Protein AF-A0A7C3TRD5-F1 (afdb_monomer_lite)

pLDDT: mean 94.37, std 6.23, range [59.97, 98.94]

Secondary structure (DSSP, 8-state):
-B-STTPPBHHHHHHHHHHHTTSSSS-BEEB--EE-TTS-EE-TTT-SBSSS---GGGGHHHHHHHHH---SS----EEEEE--B----TT-HHHHHHHHHHHHHHHHHHHHTT-SEEEEE----STT--TT-GGG-TTTTTS-HHHHHHHHHHHHHHHHHHHHHH-TT-EEEES-SGGGGHHHHTSSSSHHHHHHSTTTTHHHHHHHHHHH--TT-EEEE--GGGGG--SHHHHHHHHHHHHTGGGGGS-GGGHHHHHHHEEE---

Structure (mmCIF, N/CA/C/O backbone):
data_AF-A0A7C3TRD5-F1
#
_entry.id   AF-A0A7C3TRD5-F1
#
loop_
_atom_site.group_PDB
_atom_site.id
_atom_site.type_symbol
_atom_site.label_atom_id
_atom_site.label_alt_id
_atom_site.label_comp_id
_atom_site.label_asym_id
_atom_site.label_entity_id
_atom_site.label_seq_id
_atom_site.pdbx_PDB_ins_code
_atom_site.Cartn_x
_atom_site.Cartn_y
_atom_site.Cartn_z
_atom_site.occupancy
_atom_site.B_iso_or_equiv
_atom_site.auth_seq_id
_atom_site.auth_comp_id
_atom_site.auth_asym_id
_atom_site.auth_atom_id
_atom_site.pdbx_PDB_model_num
ATOM 1 N N . MET A 1 1 ? -14.779 6.173 5.260 1.00 84.00 1 MET A N 1
ATOM 2 C CA . MET A 1 1 ? -13.789 6.403 6.337 1.00 84.00 1 MET A CA 1
ATOM 3 C C . MET A 1 1 ? -13.341 7.853 6.280 1.00 84.00 1 MET A C 1
ATOM 5 O O . MET A 1 1 ? -13.278 8.378 5.179 1.00 84.00 1 MET A O 1
ATOM 9 N N . ALA A 1 2 ? -13.062 8.494 7.416 1.00 85.81 2 ALA A N 1
ATOM 10 C CA . ALA A 1 2 ? -12.493 9.842 7.443 1.00 85.81 2 ALA A CA 1
ATOM 11 C C . ALA A 1 2 ? -10.974 9.788 7.232 1.00 85.81 2 ALA A C 1
ATOM 13 O O . ALA A 1 2 ? -10.282 9.107 7.994 1.00 85.81 2 ALA A O 1
ATOM 14 N N . THR A 1 3 ? -10.472 10.505 6.228 1.00 85.88 3 THR A N 1
ATOM 15 C CA . THR A 1 3 ? -9.041 10.617 5.933 1.00 85.88 3 THR A CA 1
ATOM 16 C C . THR A 1 3 ? -8.737 11.879 5.118 1.00 85.88 3 THR A C 1
ATOM 18 O O . THR A 1 3 ? -9.647 12.446 4.519 1.00 85.88 3 THR A O 1
ATOM 21 N N . GLY A 1 4 ? -7.483 12.331 5.123 1.00 82.56 4 GLY A N 1
ATOM 22 C CA . GLY A 1 4 ? -7.047 13.595 4.521 1.00 82.56 4 GLY A CA 1
ATOM 23 C C . GLY A 1 4 ? -5.837 14.201 5.237 1.00 82.56 4 GLY A C 1
ATOM 24 O O . GLY A 1 4 ? -5.170 13.534 6.026 1.00 82.56 4 GLY A O 1
ATOM 25 N N . TRP A 1 5 ? -5.550 15.478 4.992 1.00 77.88 5 TRP A N 1
ATOM 26 C CA . TRP A 1 5 ? -4.451 16.194 5.662 1.00 77.88 5 TRP A CA 1
ATOM 27 C C . TRP A 1 5 ? -4.674 16.401 7.170 1.00 77.88 5 TRP A C 1
ATOM 29 O O . TRP A 1 5 ? -3.730 16.683 7.902 1.00 77.88 5 TRP A O 1
ATOM 39 N N . ASP A 1 6 ? -5.913 16.260 7.637 1.00 81.25 6 ASP A N 1
ATOM 40 C CA . ASP A 1 6 ? -6.365 16.453 9.016 1.00 81.25 6 ASP A CA 1
ATOM 41 C C . ASP A 1 6 ? -6.568 15.130 9.781 1.00 81.25 6 ASP A C 1
ATOM 43 O O . ASP A 1 6 ? -7.259 15.093 10.803 1.00 81.25 6 ASP A O 1
ATOM 47 N N . GLN A 1 7 ? -5.974 14.031 9.300 1.00 88.25 7 GLN A N 1
ATOM 48 C CA . GLN A 1 7 ? -5.999 12.743 9.995 1.00 88.25 7 GLN A CA 1
ATOM 49 C C . GLN A 1 7 ? -5.519 12.888 11.449 1.00 88.25 7 GLN A C 1
ATOM 51 O O . GLN A 1 7 ? -4.453 13.462 11.698 1.00 88.25 7 GLN A O 1
ATOM 56 N N . PRO A 1 8 ? -6.263 12.347 12.431 1.00 91.94 8 PRO A N 1
ATOM 57 C CA . PRO A 1 8 ? -5.873 12.453 13.822 1.00 91.94 8 PRO A CA 1
ATOM 58 C C . PRO A 1 8 ? -4.640 11.601 14.120 1.00 91.94 8 PRO A C 1
ATOM 60 O O . PRO A 1 8 ? -4.499 10.465 13.654 1.00 91.94 8 PRO A O 1
ATOM 63 N N . ASP A 1 9 ? -3.778 12.119 14.985 1.00 91.56 9 ASP A N 1
ATOM 64 C CA . ASP A 1 9 ? -2.803 11.282 15.666 1.00 91.56 9 ASP A CA 1
ATOM 65 C C . ASP A 1 9 ? -3.453 10.507 16.825 1.00 91.56 9 ASP A C 1
ATOM 67 O O . ASP A 1 9 ? -4.598 10.757 17.219 1.00 91.56 9 ASP A O 1
ATOM 71 N N . LEU A 1 10 ? -2.717 9.551 17.395 1.00 91.38 10 LEU A N 1
ATOM 72 C CA . LEU A 1 10 ? -3.208 8.756 18.523 1.00 91.38 10 LEU A CA 1
ATOM 73 C C . LEU A 1 10 ? -3.617 9.616 19.731 1.00 91.38 10 LEU A C 1
ATOM 75 O O . LEU A 1 10 ? -4.553 9.260 20.444 1.00 91.38 10 LEU A O 1
ATOM 79 N N . LYS A 1 11 ? -2.937 10.741 19.982 1.00 92.06 11 LYS A N 1
ATOM 80 C CA . LYS A 1 11 ? -3.270 11.614 21.113 1.00 92.06 11 LYS A CA 1
ATOM 81 C C . LYS A 1 11 ? -4.634 12.265 20.890 1.00 92.06 11 LYS A C 1
ATOM 83 O O . LYS A 1 11 ? -5.504 12.160 21.749 1.00 92.06 11 LYS A O 1
ATOM 88 N N . HIS A 1 12 ? -4.829 12.885 19.732 1.00 93.31 12 HIS A N 1
ATOM 89 C CA . HIS A 1 12 ? -6.084 13.515 19.358 1.00 93.31 12 HIS A CA 1
ATOM 90 C C . HIS A 1 12 ? -7.227 12.498 19.333 1.00 93.31 12 HIS A C 1
ATOM 92 O O . HIS A 1 12 ? -8.324 12.801 19.799 1.00 93.31 12 HIS A O 1
ATOM 98 N N . LEU A 1 13 ? -6.964 11.282 18.844 1.00 93.50 13 LEU A N 1
ATOM 99 C CA . LEU A 1 13 ? -7.947 10.207 18.829 1.00 93.50 13 LEU A CA 1
ATOM 100 C C . LEU A 1 13 ? -8.392 9.810 20.245 1.00 93.50 13 LEU A C 1
ATOM 102 O O . LEU A 1 13 ? -9.589 9.676 20.476 1.00 93.50 13 LEU A O 1
ATOM 106 N N . LEU A 1 14 ? -7.462 9.683 21.197 1.00 94.19 14 LEU A N 1
ATOM 107 C CA . LEU A 1 14 ? -7.779 9.390 22.603 1.00 94.19 14 LEU A CA 1
ATOM 108 C C . LEU A 1 14 ? -8.591 10.507 23.268 1.00 94.19 14 LEU A C 1
ATOM 110 O O . LEU A 1 14 ? -9.509 10.228 24.033 1.00 94.19 14 LEU A O 1
ATOM 114 N N . GLU A 1 15 ? -8.250 11.764 22.987 1.00 95.62 15 GLU A N 1
ATOM 115 C CA . GLU A 1 15 ? -8.898 12.933 23.590 1.00 95.62 15 GLU A CA 1
ATOM 116 C C . GLU A 1 15 ? -10.298 13.198 23.013 1.00 95.62 15 GLU A C 1
ATOM 118 O O . GLU A 1 15 ? -11.149 13.746 23.710 1.00 95.62 15 GLU A O 1
ATOM 123 N N . ASN A 1 16 ? -10.550 12.809 21.757 1.00 95.19 16 ASN A N 1
ATOM 124 C CA . ASN A 1 16 ? -11.735 13.236 21.003 1.00 95.19 16 ASN A CA 1
ATOM 125 C C . ASN A 1 16 ? -12.557 12.077 20.420 1.00 95.19 16 ASN A C 1
ATOM 127 O O . ASN A 1 16 ? -13.421 12.319 19.577 1.00 95.19 16 ASN A O 1
ATOM 131 N N . GLN A 1 17 ? -12.323 10.829 20.842 1.00 93.44 17 GLN A N 1
ATOM 132 C CA . GLN A 1 17 ? -12.953 9.641 20.252 1.00 93.44 17 GLN A CA 1
ATOM 133 C C . GLN A 1 17 ? -14.476 9.780 20.082 1.00 93.44 17 GLN A C 1
ATOM 135 O O . GLN A 1 17 ? -15.001 9.516 19.001 1.00 93.44 17 GLN A O 1
ATOM 140 N N . GLU A 1 18 ? -15.186 10.213 21.126 1.00 94.00 18 GLU A N 1
ATOM 141 C CA . GLU A 1 18 ? -16.651 10.304 21.089 1.00 94.00 18 GLU A CA 1
ATOM 142 C C . GLU A 1 18 ? -17.156 11.325 20.064 1.00 94.00 18 GLU A C 1
ATOM 144 O O . GLU A 1 18 ? -18.155 11.072 19.396 1.00 94.00 18 GLU A O 1
ATOM 149 N N . GLU A 1 19 ? -16.459 12.451 19.896 1.00 94.94 19 GLU A N 1
ATOM 150 C CA . GLU A 1 19 ? -16.796 13.454 18.880 1.00 94.94 19 GLU A CA 1
ATOM 151 C C . GLU A 1 19 ? -16.446 12.970 17.474 1.00 94.94 19 GLU A C 1
ATOM 153 O O . GLU A 1 19 ? -17.223 13.134 16.531 1.00 94.94 19 GLU A O 1
ATOM 158 N N . ILE A 1 20 ? -15.297 12.310 17.332 1.00 94.00 20 ILE A N 1
ATOM 159 C CA . ILE A 1 20 ? -14.850 11.723 16.071 1.00 94.00 20 ILE A CA 1
ATOM 160 C C . ILE A 1 20 ? -15.886 10.718 15.549 1.00 94.00 20 ILE A C 1
ATOM 162 O O . ILE A 1 20 ? -16.213 10.757 14.360 1.00 94.00 20 ILE A O 1
ATOM 166 N N . GLU A 1 21 ? -16.452 9.892 16.432 1.00 94.88 21 GLU A N 1
ATOM 167 C CA . GLU A 1 21 ? -17.474 8.895 16.104 1.00 94.88 21 GLU A CA 1
ATOM 168 C C . GLU A 1 21 ? -18.859 9.484 15.778 1.00 94.88 21 GLU A C 1
ATOM 170 O O . GLU A 1 21 ? -19.735 8.742 15.325 1.00 94.88 21 GLU A O 1
ATOM 175 N N . LYS A 1 22 ? -19.084 10.800 15.912 1.00 94.44 22 LYS A N 1
ATOM 176 C CA . LYS A 1 22 ? -20.319 11.452 15.427 1.00 94.44 22 LYS A CA 1
ATOM 177 C C . LYS A 1 22 ? -20.308 11.721 13.920 1.00 94.44 22 LYS A C 1
ATOM 179 O O . LYS A 1 22 ? -21.367 11.928 13.332 1.00 94.44 22 LYS A O 1
ATOM 184 N N . ARG A 1 23 ? -19.131 11.727 13.283 1.00 92.19 23 ARG A N 1
ATOM 185 C CA . ARG A 1 23 ? -18.978 12.009 11.842 1.00 92.19 23 ARG A CA 1
ATOM 186 C C . ARG A 1 23 ? -19.590 10.896 10.984 1.00 92.19 23 ARG A C 1
ATOM 188 O O . ARG A 1 23 ? -19.489 9.747 11.383 1.00 92.19 23 ARG A O 1
ATOM 195 N N . PRO A 1 24 ? -20.143 11.154 9.789 1.00 94.19 24 PRO A N 1
ATOM 196 C CA . PRO A 1 24 ? -20.879 10.157 8.996 1.00 94.19 24 PRO A CA 1
ATOM 197 C C . PRO A 1 24 ? -19.971 9.145 8.257 1.00 94.19 24 PRO A C 1
ATOM 199 O O . PRO A 1 24 ? -20.129 8.903 7.067 1.00 94.19 24 PRO A O 1
ATOM 202 N N . PHE A 1 25 ? -18.999 8.556 8.952 1.00 94.06 25 PHE A N 1
ATOM 203 C CA . PHE A 1 25 ? -18.066 7.553 8.434 1.00 94.06 25 PHE A CA 1
ATOM 204 C C . PHE A 1 25 ? -18.068 6.305 9.313 1.00 94.06 25 PHE A C 1
ATOM 206 O O . PHE A 1 25 ? -18.384 6.402 10.491 1.00 94.06 25 PHE A O 1
ATOM 213 N N . ASP A 1 26 ? -17.656 5.158 8.782 1.00 94.75 26 ASP A N 1
ATOM 214 C CA . ASP A 1 26 ? -17.552 3.899 9.547 1.00 94.75 26 ASP A CA 1
ATOM 215 C C . ASP A 1 26 ? -16.193 3.707 10.234 1.00 94.75 26 ASP A C 1
ATOM 217 O O . ASP A 1 26 ? -15.939 2.689 10.871 1.00 94.75 26 ASP A O 1
ATOM 221 N N . GLY A 1 27 ? -15.300 4.685 10.113 1.00 95.56 27 GLY A N 1
ATOM 222 C CA . GLY A 1 27 ? -13.960 4.606 10.672 1.00 95.56 27 GLY A CA 1
ATOM 223 C C . GLY A 1 27 ? -13.094 5.804 10.326 1.00 95.56 27 GLY A C 1
ATOM 224 O O . GLY A 1 27 ? -13.525 6.718 9.610 1.00 95.56 27 GLY A O 1
ATOM 225 N N . VAL A 1 28 ? -11.855 5.767 10.808 1.00 95.75 28 VAL A N 1
ATOM 226 C CA . VAL A 1 28 ? -10.845 6.817 10.631 1.00 95.75 28 VAL A CA 1
ATOM 227 C C . VAL A 1 28 ? -9.475 6.234 10.289 1.00 95.75 28 VAL A C 1
ATOM 229 O O . VAL A 1 28 ? -9.136 5.134 10.733 1.00 95.75 28 VAL A O 1
ATOM 232 N N . VAL A 1 29 ? -8.675 6.989 9.533 1.00 95.06 29 VAL A N 1
ATOM 233 C CA . VAL A 1 29 ? -7.236 6.731 9.403 1.00 95.06 29 VAL A CA 1
ATOM 234 C C . VAL A 1 29 ? -6.482 7.494 10.489 1.00 95.06 29 VAL A C 1
ATOM 236 O O . VAL A 1 29 ? -6.703 8.687 10.683 1.00 95.06 29 VAL A O 1
ATOM 239 N N . CYS A 1 30 ? -5.609 6.805 11.219 1.00 93.00 30 CYS A N 1
ATOM 240 C CA . CYS A 1 30 ? -4.837 7.373 12.319 1.00 93.00 30 CYS A CA 1
ATOM 241 C C . CYS A 1 30 ? -3.333 7.276 12.052 1.00 93.00 30 CYS A C 1
ATOM 243 O O . CYS A 1 30 ? -2.828 6.218 11.667 1.00 93.00 30 CYS A O 1
ATOM 245 N N . HIS A 1 31 ? -2.608 8.361 12.328 1.00 89.06 31 HIS A N 1
ATOM 246 C CA . HIS A 1 31 ? -1.148 8.347 12.354 1.00 89.06 31 HIS A CA 1
ATOM 247 C C . HIS A 1 31 ? -0.625 7.997 13.747 1.00 89.06 31 HIS A C 1
ATOM 249 O O . HIS A 1 31 ? -1.109 8.491 14.771 1.00 89.06 31 HIS A O 1
ATOM 255 N N . LEU A 1 32 ? 0.430 7.183 13.784 1.00 88.12 32 LEU A N 1
ATOM 256 C CA . LEU A 1 32 ? 1.116 6.837 15.022 1.00 88.12 32 LEU A CA 1
ATOM 257 C C . LEU A 1 32 ? 2.476 7.517 15.124 1.00 88.12 32 LEU A C 1
ATOM 259 O O . LEU A 1 32 ? 3.194 7.722 14.145 1.00 88.12 32 LEU A O 1
ATOM 263 N N . PHE A 1 33 ? 2.834 7.793 16.372 1.00 81.31 33 PHE A N 1
ATOM 264 C CA . PHE A 1 33 ? 4.145 8.262 16.770 1.00 81.31 33 PHE A CA 1
ATOM 265 C C . PHE A 1 33 ? 4.703 7.311 17.820 1.00 81.31 33 PHE A C 1
ATOM 267 O O . PHE A 1 33 ? 3.991 6.902 18.740 1.00 81.31 33 PHE A O 1
ATOM 274 N N . ALA A 1 34 ? 5.987 6.993 17.704 1.00 79.62 34 ALA A N 1
ATOM 275 C CA . ALA A 1 34 ? 6.740 6.307 18.739 1.00 79.62 34 ALA A CA 1
ATOM 276 C C . ALA A 1 34 ? 7.996 7.116 19.060 1.00 79.62 34 ALA A C 1
ATOM 278 O O . ALA A 1 34 ? 8.432 7.973 18.287 1.00 79.62 34 ALA A O 1
ATOM 279 N N . LYS A 1 35 ? 8.587 6.857 20.220 1.00 81.50 35 LYS A N 1
ATOM 280 C CA . LYS A 1 35 ? 9.899 7.397 20.571 1.00 81.50 35 LYS A CA 1
ATOM 281 C C . LYS A 1 35 ? 10.872 6.237 20.659 1.00 81.50 35 LYS A C 1
ATOM 283 O O . LYS A 1 35 ? 10.536 5.209 21.237 1.00 81.50 35 LYS A O 1
ATOM 288 N N . ASN A 1 36 ? 12.058 6.405 20.086 1.00 81.88 36 ASN A N 1
ATOM 289 C CA . ASN A 1 36 ? 13.143 5.465 20.339 1.00 81.88 36 ASN A CA 1
ATOM 290 C C . ASN A 1 36 ? 13.722 5.679 21.748 1.00 81.88 36 ASN A C 1
ATOM 292 O O . ASN A 1 36 ? 13.330 6.601 22.468 1.00 81.88 36 ASN A O 1
ATOM 296 N N . GLU A 1 37 ? 14.706 4.862 22.115 1.00 80.62 37 GLU A N 1
ATOM 297 C CA . GLU A 1 37 ? 15.412 4.939 23.404 1.00 80.62 37 GLU A CA 1
ATOM 298 C C . GLU A 1 37 ? 16.002 6.326 23.708 1.00 80.62 37 GLU A C 1
ATOM 300 O O . GLU A 1 37 ? 16.021 6.756 24.857 1.00 80.62 37 GLU A O 1
ATOM 305 N N . ALA A 1 38 ? 16.432 7.067 22.681 1.00 80.75 38 ALA A N 1
ATOM 306 C CA . ALA A 1 38 ? 16.969 8.421 22.820 1.00 80.75 38 ALA A CA 1
ATOM 307 C C . ALA A 1 38 ? 15.877 9.501 22.973 1.00 80.75 38 ALA A C 1
ATOM 309 O O . ALA A 1 38 ? 16.172 10.696 22.943 1.00 80.75 38 ALA A O 1
ATOM 310 N N . GLY A 1 39 ? 14.601 9.112 23.064 1.00 73.94 39 GLY A N 1
ATOM 311 C CA . GLY A 1 39 ? 13.463 10.029 23.124 1.00 73.94 39 GLY A CA 1
ATOM 312 C C . GLY A 1 39 ? 13.163 10.743 21.802 1.00 73.94 39 GLY A C 1
ATOM 313 O O . GLY A 1 39 ? 12.248 11.572 21.755 1.00 73.94 39 GLY A O 1
ATOM 314 N N . LYS A 1 40 ? 13.891 10.423 20.721 1.00 76.25 40 LYS A N 1
ATOM 315 C CA . LYS A 1 40 ? 13.649 10.974 19.386 1.00 76.25 40 LYS A CA 1
ATOM 316 C C . LYS A 1 40 ? 12.364 10.369 18.842 1.00 76.25 40 LYS A C 1
ATOM 318 O O . LYS A 1 40 ? 12.192 9.150 18.847 1.00 76.25 40 LYS A O 1
ATOM 323 N N . VAL A 1 41 ? 11.482 11.233 18.343 1.00 70.25 41 VAL A N 1
ATOM 324 C CA . VAL A 1 41 ? 10.280 10.800 17.630 1.00 70.25 41 VAL A CA 1
ATOM 325 C C . VAL A 1 41 ? 10.717 10.019 16.396 1.00 70.25 41 VAL A C 1
ATOM 327 O O . VAL A 1 41 ? 11.302 10.572 15.462 1.00 70.25 41 VAL A O 1
ATOM 330 N N . VAL A 1 42 ? 10.436 8.725 16.411 1.00 67.94 42 VAL A N 1
ATOM 331 C CA . VAL A 1 42 ? 10.387 7.910 15.209 1.00 67.94 42 VAL A CA 1
ATOM 332 C C . VAL A 1 42 ? 8.977 8.144 14.686 1.00 67.94 42 VAL A C 1
ATOM 334 O O . VAL A 1 42 ? 8.004 7.795 15.352 1.00 67.94 42 VAL A O 1
ATOM 337 N N . TRP A 1 43 ? 8.851 8.850 13.563 1.00 62.44 43 TRP A N 1
ATOM 338 C CA . TRP A 1 43 ? 7.563 9.133 12.922 1.00 62.44 43 TRP A CA 1
ATOM 339 C C . TRP A 1 43 ? 7.021 7.826 12.352 1.00 62.44 43 TRP A C 1
ATOM 341 O O . TRP A 1 43 ? 7.248 7.482 11.193 1.00 62.44 43 TRP A O 1
ATOM 351 N N . SER A 1 44 ? 6.423 7.029 13.226 1.00 59.97 44 SER A N 1
ATOM 352 C CA . SER A 1 44 ? 6.618 5.586 13.213 1.00 59.97 44 SER A CA 1
ATOM 353 C C . SER A 1 44 ? 5.720 4.831 12.255 1.00 59.97 44 SER A C 1
ATOM 355 O O . SER A 1 44 ? 5.706 3.613 12.294 1.00 59.97 44 SER A O 1
ATOM 357 N N . LEU A 1 45 ? 5.031 5.534 11.360 1.00 67.38 45 LEU A N 1
ATOM 358 C CA . LEU A 1 45 ? 4.461 4.957 10.147 1.00 67.38 45 LEU A CA 1
ATOM 359 C C . LEU A 1 45 ? 4.681 5.823 8.895 1.00 67.38 45 LEU A C 1
ATOM 361 O O . LEU A 1 45 ? 4.265 5.429 7.814 1.00 67.38 45 LEU A O 1
ATOM 365 N N . ARG A 1 46 ? 5.413 6.943 9.004 1.00 76.88 46 ARG A N 1
ATOM 366 C CA . ARG A 1 46 ? 5.831 7.764 7.850 1.00 76.88 46 ARG A CA 1
ATOM 367 C C . ARG A 1 46 ? 7.188 7.373 7.278 1.00 76.88 46 ARG A C 1
ATOM 369 O O . ARG A 1 46 ? 7.534 7.761 6.171 1.00 76.88 46 ARG A O 1
ATOM 376 N N . THR A 1 47 ? 7.990 6.642 8.052 1.00 84.75 47 THR A N 1
ATOM 377 C CA . THR A 1 47 ? 9.321 6.186 7.627 1.00 84.75 47 THR A CA 1
ATOM 378 C C . THR A 1 47 ? 9.490 4.656 7.574 1.00 84.75 47 THR A C 1
ATOM 380 O O . THR A 1 47 ? 10.564 4.165 7.942 1.00 84.75 47 THR A O 1
ATOM 383 N N . PRO A 1 48 ? 8.468 3.845 7.228 1.00 88.31 48 PRO A N 1
ATOM 384 C CA . PRO A 1 48 ? 8.611 2.394 7.248 1.00 88.31 48 PRO A CA 1
ATOM 385 C C . PRO A 1 48 ? 9.502 1.901 6.100 1.00 88.31 48 PRO A C 1
ATOM 387 O O . PRO A 1 48 ? 10.132 0.854 6.236 1.00 88.31 48 PRO A O 1
ATOM 390 N N . VAL A 1 49 ? 9.629 2.665 5.010 1.00 92.19 49 VAL A N 1
ATOM 391 C CA . VAL A 1 49 ? 10.529 2.357 3.892 1.00 92.19 49 VAL A CA 1
ATOM 392 C C . VAL A 1 49 ? 11.835 3.126 4.063 1.00 92.19 49 VAL A C 1
ATOM 394 O O . VAL A 1 49 ? 12.116 4.111 3.381 1.00 92.19 49 VAL A O 1
ATOM 397 N N . SER A 1 50 ? 12.621 2.677 5.036 1.00 91.50 50 SER A N 1
ATOM 398 C CA . SER A 1 50 ? 13.936 3.229 5.367 1.00 91.50 50 SER A CA 1
ATOM 399 C C . SER A 1 50 ? 14.889 2.111 5.805 1.00 91.50 50 SER A C 1
ATOM 401 O O . SER A 1 50 ? 14.419 1.043 6.223 1.00 91.50 50 SER A O 1
ATOM 403 N N . PRO A 1 51 ? 16.214 2.318 5.759 1.00 89.56 51 PRO A N 1
ATOM 404 C CA . PRO A 1 51 ? 17.162 1.295 6.176 1.00 89.56 51 PRO A CA 1
ATOM 405 C C . PRO A 1 51 ? 17.304 1.192 7.700 1.00 89.56 51 PRO A C 1
ATOM 407 O O . PRO A 1 51 ? 17.796 0.181 8.175 1.00 89.56 51 PRO A O 1
ATOM 410 N N . GLU A 1 52 ? 16.905 2.175 8.503 1.00 90.38 52 GLU A N 1
ATOM 411 C CA . GLU A 1 52 ? 17.126 2.133 9.957 1.00 90.38 52 GLU A CA 1
ATOM 412 C C . GLU A 1 52 ? 16.206 1.101 10.623 1.00 90.38 52 GLU A C 1
ATOM 414 O O . GLU A 1 52 ? 15.004 1.146 10.381 1.00 90.38 52 GLU A O 1
ATOM 419 N N . PRO A 1 53 ? 16.701 0.189 11.475 1.00 90.75 53 PRO A N 1
ATOM 420 C CA . PRO A 1 53 ? 15.849 -0.800 12.129 1.00 90.75 53 PRO A CA 1
ATOM 421 C C . PRO A 1 53 ? 14.898 -0.150 13.139 1.00 90.75 53 PRO A C 1
ATOM 423 O O . PRO A 1 53 ? 15.204 0.887 13.734 1.00 90.75 53 PRO A O 1
ATOM 426 N N . TRP A 1 54 ? 13.755 -0.795 13.366 1.00 91.62 54 TRP A N 1
ATOM 427 C CA . TRP A 1 54 ? 12.880 -0.499 14.499 1.00 91.62 54 TRP A CA 1
ATOM 428 C C . TRP A 1 54 ? 12.978 -1.611 15.530 1.00 91.62 54 TRP A C 1
ATOM 430 O O . TRP A 1 54 ? 13.142 -2.777 15.173 1.00 91.62 54 TRP A O 1
ATOM 440 N N . GLN A 1 55 ? 12.836 -1.244 16.799 1.00 91.06 55 GLN A N 1
ATOM 441 C CA . GLN A 1 55 ? 12.627 -2.205 17.872 1.00 91.06 55 GLN A CA 1
ATOM 442 C C . GLN A 1 55 ? 11.147 -2.233 18.237 1.00 91.06 55 GLN A C 1
ATOM 444 O O . GLN A 1 55 ? 10.469 -1.202 18.205 1.00 91.06 55 GLN A O 1
ATOM 449 N N . ARG A 1 56 ? 10.638 -3.416 18.571 1.00 90.19 56 ARG A N 1
ATOM 450 C CA . ARG A 1 56 ? 9.216 -3.612 18.862 1.00 90.19 56 ARG A CA 1
ATOM 451 C C . ARG A 1 56 ? 8.814 -2.908 20.159 1.00 90.19 56 ARG A C 1
ATOM 453 O O . ARG A 1 56 ? 7.740 -2.321 20.234 1.00 90.19 56 ARG A O 1
ATOM 460 N N . GLU A 1 57 ? 9.717 -2.896 21.126 1.00 90.50 57 GLU A N 1
ATOM 461 C CA . GLU A 1 57 ? 9.570 -2.355 22.477 1.00 90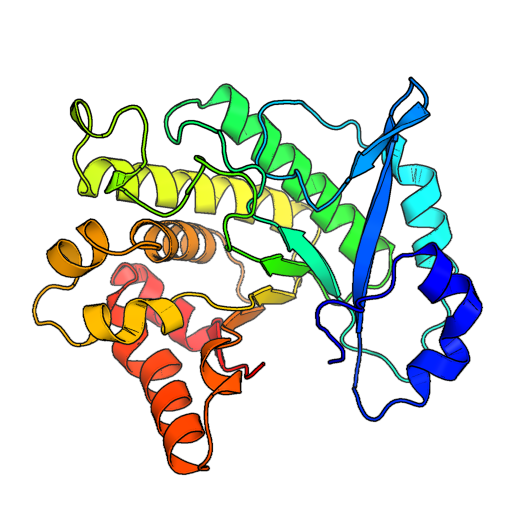.50 57 GLU A CA 1
ATOM 462 C C . GLU A 1 57 ? 9.307 -0.842 22.464 1.00 90.50 57 GLU A C 1
ATOM 464 O O . GLU A 1 57 ? 8.628 -0.310 23.343 1.00 90.50 57 GLU A O 1
ATOM 469 N N . TRP A 1 58 ? 9.765 -0.137 21.421 1.00 89.88 58 TRP A N 1
ATOM 470 C CA . TRP A 1 58 ? 9.482 1.292 21.226 1.00 89.88 58 TRP A CA 1
ATOM 471 C C . TRP A 1 58 ? 7.980 1.588 21.095 1.00 89.88 58 TRP A C 1
ATOM 473 O O . TRP A 1 58 ? 7.559 2.735 21.246 1.00 89.88 58 TRP A O 1
ATOM 483 N N . PHE A 1 59 ? 7.169 0.565 20.815 1.00 90.81 59 PHE A N 1
ATOM 484 C CA . PHE A 1 59 ? 5.743 0.683 20.546 1.00 90.81 59 PHE A CA 1
ATOM 485 C C . PHE A 1 59 ? 4.848 0.122 21.653 1.00 90.81 59 PHE A C 1
ATOM 487 O O . PHE A 1 59 ? 3.629 0.217 21.533 1.00 90.81 59 PHE A O 1
ATOM 494 N N . ASP A 1 60 ? 5.400 -0.415 22.743 1.00 88.69 60 ASP A N 1
ATOM 495 C CA . ASP A 1 60 ? 4.603 -1.044 23.805 1.00 88.69 60 ASP A CA 1
ATOM 496 C C . ASP A 1 60 ? 3.589 -0.075 24.431 1.00 88.69 60 ASP A C 1
ATOM 498 O O . ASP A 1 60 ? 2.439 -0.427 24.699 1.00 88.69 60 ASP A O 1
ATOM 502 N N . ASP A 1 61 ? 4.003 1.175 24.648 1.00 89.88 61 ASP A N 1
ATOM 503 C CA . ASP A 1 61 ? 3.114 2.232 25.133 1.00 89.88 61 ASP A CA 1
ATOM 504 C C . ASP A 1 61 ? 2.041 2.602 24.102 1.00 89.88 61 ASP A C 1
ATOM 506 O O . ASP A 1 61 ? 0.870 2.773 24.447 1.00 89.88 61 ASP A O 1
ATOM 510 N N . THR A 1 62 ? 2.423 2.653 22.825 1.00 90.88 62 THR A N 1
ATOM 511 C CA . THR A 1 62 ? 1.509 2.900 21.708 1.00 90.88 62 THR A CA 1
ATOM 512 C C . THR A 1 62 ? 0.441 1.810 21.631 1.00 90.88 62 THR A C 1
ATOM 514 O O . THR A 1 62 ? -0.740 2.139 21.561 1.00 90.88 62 THR A O 1
ATOM 517 N N . VAL A 1 63 ? 0.808 0.528 21.739 1.00 91.12 63 VAL A N 1
ATOM 518 C CA . VAL A 1 63 ? -0.152 -0.591 21.760 1.00 91.12 63 VAL A CA 1
ATOM 519 C C . VAL A 1 63 ? -1.117 -0.466 22.938 1.00 91.12 63 VAL A C 1
ATOM 521 O O . VAL A 1 63 ? -2.327 -0.550 22.735 1.00 91.12 63 VAL A O 1
ATOM 524 N N . ARG A 1 64 ? -0.622 -0.204 24.157 1.00 92.38 64 ARG A N 1
ATOM 525 C CA . ARG A 1 64 ? -1.489 -0.032 25.341 1.00 92.38 64 ARG A CA 1
ATOM 526 C C . ARG A 1 64 ? -2.492 1.105 25.165 1.00 92.38 64 ARG A C 1
ATOM 528 O O . ARG A 1 64 ? -3.659 0.968 25.526 1.00 92.38 64 ARG A O 1
ATOM 535 N N . LYS A 1 65 ? -2.048 2.223 24.591 1.00 93.81 65 LYS A N 1
ATOM 536 C CA . LYS A 1 65 ? -2.908 3.367 24.276 1.00 93.81 65 LYS A CA 1
ATOM 537 C C . LYS A 1 65 ? -3.959 3.010 23.233 1.00 93.81 65 LYS A C 1
ATOM 539 O O . LYS A 1 65 ? -5.132 3.277 23.470 1.00 93.81 65 LYS A O 1
ATOM 544 N N . LEU A 1 66 ? -3.579 2.343 22.144 1.00 92.88 66 LEU A N 1
ATOM 545 C CA . LEU A 1 66 ? -4.531 1.877 21.131 1.00 92.88 66 LEU A CA 1
ATOM 546 C C . LEU A 1 66 ? -5.590 0.946 21.750 1.00 92.88 66 LEU A C 1
ATOM 548 O O . LEU A 1 66 ? -6.778 1.131 21.517 1.00 92.88 66 LEU A O 1
ATOM 552 N N . GLN A 1 67 ? -5.189 0.027 22.634 1.00 93.62 67 GLN A N 1
ATOM 553 C CA . GLN A 1 67 ? -6.096 -0.883 23.354 1.00 93.62 67 GLN A CA 1
ATOM 554 C C . GLN A 1 67 ? -7.062 -0.190 24.326 1.00 93.62 67 GLN A C 1
ATOM 556 O O . GLN A 1 67 ? -8.097 -0.756 24.697 1.00 93.62 67 GLN A O 1
ATOM 561 N N . SER A 1 68 ? -6.734 1.023 24.774 1.00 95.00 68 SER A N 1
ATOM 562 C CA . SER A 1 68 ? -7.622 1.800 25.640 1.00 95.00 68 SER A CA 1
ATOM 563 C C . SER A 1 68 ? -8.782 2.454 24.887 1.00 95.00 68 SER A C 1
ATOM 565 O O . SER A 1 68 ? -9.787 2.759 25.531 1.00 95.00 68 SER A O 1
ATOM 567 N N . LEU A 1 69 ? -8.689 2.600 23.557 1.00 93.81 69 LEU A N 1
ATOM 568 C CA . LEU A 1 69 ? -9.767 3.137 22.725 1.00 93.81 69 LEU A CA 1
ATOM 569 C C . LEU A 1 69 ? -11.023 2.266 22.850 1.00 93.81 69 LEU A C 1
ATOM 571 O O . LEU A 1 69 ? -10.956 1.034 22.877 1.00 93.81 69 LEU A O 1
ATOM 575 N N . LYS A 1 70 ? -12.190 2.909 22.944 1.00 90.94 70 LYS A N 1
ATOM 576 C CA . LYS A 1 70 ? -13.490 2.250 23.151 1.00 90.94 70 LYS A CA 1
ATOM 577 C C . LYS A 1 70 ? -14.423 2.523 21.986 1.00 90.94 70 LYS A C 1
ATOM 579 O O . LYS A 1 70 ? -15.341 3.328 22.097 1.00 90.94 70 LYS A O 1
ATOM 584 N N . TRP A 1 71 ? -14.147 1.856 20.868 1.00 92.44 71 TRP A N 1
ATOM 585 C CA . TRP A 1 71 ? -14.931 2.002 19.644 1.00 92.44 71 TRP A CA 1
ATOM 586 C C . TRP A 1 71 ? -16.392 1.614 19.883 1.00 92.44 71 TRP A C 1
ATOM 588 O O . TRP A 1 71 ? -16.663 0.486 20.299 1.00 92.44 71 TRP A O 1
ATOM 598 N N . LYS A 1 72 ? -17.327 2.542 19.647 1.00 92.62 72 LYS A N 1
ATOM 599 C CA . LYS A 1 72 ? -18.772 2.277 19.778 1.00 92.62 72 LYS A CA 1
ATOM 600 C C . LYS A 1 72 ? -19.417 2.029 18.417 1.00 92.62 72 LYS A C 1
ATOM 602 O O . LYS A 1 72 ? -20.261 1.146 18.297 1.00 92.62 72 LYS A O 1
ATOM 607 N N . ARG A 1 73 ? -19.024 2.803 17.404 1.00 94.12 73 ARG A N 1
ATOM 608 C CA . ARG A 1 73 ? -19.585 2.762 16.049 1.00 94.12 73 ARG A CA 1
ATOM 609 C C . ARG A 1 73 ? -18.550 2.493 14.968 1.00 94.12 73 ARG A C 1
ATOM 611 O O . ARG A 1 73 ? -18.863 1.801 14.009 1.00 94.12 73 ARG A O 1
ATOM 618 N N . PHE A 1 74 ? -17.350 3.051 15.094 1.00 95.62 74 PHE A N 1
ATOM 619 C CA . PHE A 1 74 ? -16.317 2.869 14.078 1.00 95.62 74 PHE A CA 1
ATOM 620 C C . PHE A 1 74 ? -15.787 1.427 14.065 1.00 95.62 74 PHE A C 1
ATOM 622 O O . PHE A 1 74 ? -15.257 0.949 15.067 1.00 95.62 74 PHE A O 1
ATOM 629 N N . THR A 1 75 ? -15.894 0.762 12.918 1.00 94.88 75 THR A N 1
ATOM 630 C CA . THR A 1 75 ? -15.443 -0.618 12.667 1.00 94.88 75 THR A CA 1
ATOM 631 C C . THR A 1 75 ? -14.274 -0.694 11.689 1.00 94.88 75 THR A C 1
ATOM 633 O O . THR A 1 75 ? -13.498 -1.649 11.717 1.00 94.88 75 THR A O 1
ATOM 636 N N . ASP A 1 76 ? -14.116 0.328 10.850 1.00 96.00 76 ASP A N 1
ATOM 637 C CA . ASP A 1 76 ? -13.197 0.355 9.715 1.00 96.00 76 ASP A CA 1
ATOM 638 C C . ASP A 1 76 ? -12.090 1.386 9.958 1.00 96.00 76 ASP A C 1
ATOM 640 O O . ASP A 1 76 ? -11.917 2.343 9.203 1.00 96.00 76 ASP A O 1
ATOM 644 N N . ASN A 1 77 ? -11.363 1.206 11.065 1.00 96.81 77 ASN A N 1
ATOM 645 C CA . ASN A 1 77 ? -10.233 2.051 11.454 1.00 96.81 77 ASN A CA 1
ATOM 646 C C . ASN A 1 77 ? -8.922 1.511 10.889 1.00 96.81 77 ASN A C 1
ATOM 648 O O . ASN A 1 77 ? -8.660 0.308 10.972 1.00 96.81 77 ASN A O 1
ATOM 652 N N . PHE A 1 78 ? -8.070 2.399 10.379 1.00 97.12 78 PHE A N 1
ATOM 653 C CA . PHE A 1 78 ? -6.809 2.021 9.743 1.00 97.12 78 PHE A CA 1
ATOM 654 C C . PHE A 1 78 ? -5.637 2.834 10.287 1.00 97.12 78 PHE A C 1
ATOM 656 O O . PHE A 1 78 ? -5.773 4.011 10.610 1.00 97.12 78 PHE A O 1
ATOM 663 N N . LEU A 1 79 ? -4.475 2.199 10.396 1.00 96.06 79 LEU A N 1
ATOM 664 C CA . LEU A 1 79 ? -3.225 2.907 10.656 1.00 96.06 79 LEU A CA 1
ATOM 665 C C . LEU A 1 79 ? -2.653 3.402 9.326 1.00 96.06 79 LEU A C 1
ATOM 667 O O . LEU A 1 79 ? -2.470 2.589 8.422 1.00 96.06 79 LEU A O 1
ATOM 671 N N . ASN A 1 80 ? -2.377 4.698 9.178 1.00 94.62 80 ASN A N 1
ATOM 672 C CA . ASN A 1 80 ? -1.696 5.195 7.978 1.00 94.62 80 ASN A CA 1
ATOM 673 C C . ASN A 1 80 ? -0.255 4.667 7.936 1.00 94.62 80 ASN A C 1
ATOM 675 O O . ASN A 1 80 ? 0.412 4.672 8.963 1.00 94.62 80 ASN A O 1
ATOM 679 N N . VAL A 1 81 ? 0.208 4.228 6.765 1.00 95.31 81 VAL A N 1
ATOM 680 C CA . VAL A 1 81 ? 1.561 3.721 6.516 1.00 95.31 81 VAL A CA 1
ATOM 681 C C . VAL A 1 81 ? 2.063 4.284 5.193 1.00 95.31 81 VAL A C 1
ATOM 683 O O . VAL A 1 81 ? 1.534 3.936 4.145 1.00 95.31 81 VAL A O 1
ATOM 686 N N . ASP A 1 82 ? 3.120 5.081 5.211 1.00 93.81 82 ASP A N 1
ATOM 687 C CA . ASP A 1 82 ? 3.632 5.724 4.000 1.00 93.81 82 ASP A CA 1
ATOM 688 C C . ASP A 1 82 ? 4.737 4.888 3.330 1.00 93.81 82 ASP A C 1
ATOM 690 O O . ASP A 1 82 ? 5.542 4.252 4.002 1.00 93.81 82 ASP A O 1
ATOM 694 N N . ALA A 1 83 ? 4.914 4.970 2.012 1.00 94.94 83 ALA A N 1
ATOM 695 C CA . ALA A 1 83 ? 6.064 4.401 1.296 1.00 94.94 83 ALA A CA 1
ATOM 696 C C . ALA A 1 83 ? 7.354 5.231 1.452 1.00 94.94 83 ALA A C 1
ATOM 698 O O . ALA A 1 83 ? 8.237 5.222 0.591 1.00 94.94 83 ALA A O 1
ATOM 699 N N . ASN A 1 84 ? 7.460 5.971 2.552 1.00 92.88 84 ASN A N 1
ATOM 700 C CA . ASN A 1 84 ? 8.457 7.000 2.770 1.00 92.88 84 ASN A CA 1
ATOM 701 C C . ASN A 1 84 ? 9.513 6.567 3.805 1.00 92.88 84 ASN A C 1
ATOM 703 O O . ASN A 1 84 ? 9.300 5.603 4.550 1.00 92.88 84 ASN A O 1
ATOM 707 N N . PRO A 1 85 ? 10.682 7.239 3.849 1.00 92.62 85 PRO A N 1
ATOM 708 C CA . PRO A 1 85 ? 11.195 8.180 2.843 1.00 92.62 85 PRO A CA 1
ATOM 709 C C . PRO A 1 85 ? 11.461 7.543 1.468 1.00 92.62 85 PRO A C 1
ATOM 711 O O . PRO A 1 85 ? 11.703 8.269 0.513 1.00 92.62 85 PRO A O 1
ATOM 714 N N . GLY A 1 86 ? 11.437 6.209 1.347 1.00 91.62 86 GLY A N 1
ATOM 715 C CA . GLY A 1 86 ? 11.554 5.528 0.053 1.00 91.62 86 GLY A CA 1
ATOM 716 C C . GLY A 1 86 ? 12.941 5.652 -0.584 1.00 91.62 86 GLY A C 1
ATOM 717 O O . GLY A 1 86 ? 13.106 5.382 -1.770 1.00 91.62 86 GLY A O 1
ATOM 718 N N . ASN A 1 87 ? 13.948 6.056 0.194 1.00 88.94 87 ASN A N 1
ATOM 719 C CA . ASN A 1 87 ? 15.342 6.215 -0.221 1.00 88.94 87 ASN A CA 1
ATOM 720 C C . ASN A 1 87 ? 16.142 4.911 -0.044 1.00 88.94 87 ASN A C 1
ATOM 722 O O . ASN A 1 87 ? 17.274 4.921 0.440 1.00 88.94 87 ASN A O 1
ATOM 726 N N . VAL A 1 88 ? 15.527 3.784 -0.394 1.00 93.75 88 VAL A N 1
ATOM 727 C CA . VAL A 1 88 ? 16.115 2.450 -0.262 1.00 93.75 88 VAL A CA 1
ATOM 728 C C . VAL A 1 88 ? 16.265 1.842 -1.642 1.00 93.75 88 VAL A C 1
ATOM 730 O O . VAL A 1 88 ? 15.345 1.885 -2.455 1.00 93.75 88 VAL A O 1
ATOM 733 N N . ASP A 1 89 ? 17.430 1.261 -1.896 1.00 95.31 89 ASP A N 1
ATOM 734 C CA . ASP A 1 89 ? 17.680 0.527 -3.124 1.00 95.31 89 ASP A CA 1
ATOM 735 C C . ASP A 1 89 ? 16.891 -0.790 -3.130 1.00 95.31 89 ASP A C 1
ATOM 737 O O . ASP A 1 89 ? 16.954 -1.569 -2.176 1.00 95.31 89 ASP A O 1
ATOM 741 N N . TRP A 1 90 ? 16.166 -1.079 -4.213 1.00 97.81 90 TRP A N 1
ATOM 742 C CA . TRP A 1 90 ? 15.465 -2.352 -4.405 1.00 97.81 90 TRP A CA 1
ATOM 743 C C . TRP A 1 90 ? 16.390 -3.567 -4.229 1.00 97.81 90 TRP A C 1
ATOM 745 O O . TRP A 1 90 ? 15.945 -4.619 -3.753 1.00 97.81 90 TRP A O 1
ATOM 755 N N . PHE A 1 91 ? 17.678 -3.421 -4.549 1.00 97.94 91 PHE A N 1
ATOM 756 C CA . PHE A 1 91 ? 18.676 -4.486 -4.497 1.00 97.94 91 PHE A CA 1
ATOM 757 C C . PHE A 1 91 ? 19.405 -4.623 -3.149 1.00 97.94 91 PHE A C 1
ATOM 759 O O . PHE A 1 91 ? 20.108 -5.611 -2.955 1.00 97.94 91 PHE A O 1
ATOM 766 N N . ASP A 1 92 ? 19.173 -3.736 -2.175 1.00 97.69 92 ASP A N 1
ATOM 767 C CA . ASP A 1 92 ? 19.732 -3.871 -0.819 1.00 97.69 92 ASP A CA 1
ATOM 768 C C . ASP A 1 92 ? 18.918 -4.872 0.024 1.00 97.69 92 ASP A C 1
ATOM 770 O O . ASP A 1 92 ? 17.964 -4.521 0.722 1.00 97.69 92 ASP A O 1
ATOM 774 N N . ASP A 1 93 ? 19.292 -6.152 -0.036 1.00 98.06 93 ASP A N 1
ATOM 775 C CA . ASP A 1 93 ? 18.621 -7.225 0.710 1.00 98.06 93 ASP A CA 1
ATOM 776 C C . ASP A 1 93 ? 18.575 -6.980 2.226 1.00 98.06 93 ASP A C 1
ATOM 778 O O . ASP A 1 93 ? 17.578 -7.305 2.873 1.00 98.06 93 ASP A O 1
ATOM 782 N N . ALA A 1 94 ? 19.611 -6.368 2.804 1.00 97.88 94 ALA A N 1
ATOM 783 C CA . ALA A 1 94 ? 19.654 -6.118 4.238 1.00 97.88 94 ALA A CA 1
ATOM 784 C C . ALA A 1 94 ? 18.675 -5.005 4.644 1.00 97.88 94 ALA A C 1
ATOM 786 O O . ALA A 1 94 ? 18.022 -5.111 5.685 1.00 97.88 94 ALA A O 1
ATOM 787 N N . ALA A 1 95 ? 18.550 -3.945 3.840 1.00 97.00 95 ALA A N 1
ATOM 788 C CA . ALA A 1 95 ? 17.554 -2.901 4.071 1.00 97.00 95 ALA A CA 1
ATOM 789 C C . ALA A 1 95 ? 16.127 -3.431 3.911 1.00 97.00 95 ALA A C 1
ATOM 791 O O . ALA A 1 95 ? 15.280 -3.153 4.760 1.00 97.00 95 ALA A O 1
ATOM 792 N N . TRP A 1 96 ? 15.867 -4.248 2.891 1.00 98.06 96 TRP A N 1
ATOM 793 C CA . TRP A 1 96 ? 14.541 -4.830 2.677 1.00 98.06 96 TRP A CA 1
ATOM 794 C C . TRP A 1 96 ? 14.132 -5.839 3.744 1.00 98.06 96 TRP A C 1
ATOM 796 O O . TRP A 1 96 ? 12.969 -5.839 4.147 1.00 98.06 96 TRP A O 1
ATOM 806 N N . GLN A 1 97 ? 15.076 -6.604 4.298 1.00 98.12 97 GLN A N 1
ATOM 807 C CA . GLN A 1 97 ? 14.804 -7.417 5.482 1.00 98.12 97 GLN A CA 1
ATOM 808 C C . GLN A 1 97 ? 14.337 -6.546 6.660 1.00 98.12 97 GLN A C 1
ATOM 810 O O . GLN A 1 97 ? 13.335 -6.856 7.303 1.00 98.12 97 GLN A O 1
ATOM 815 N N . ARG A 1 98 ? 14.996 -5.404 6.899 1.00 96.81 98 ARG A N 1
ATOM 816 C CA . ARG A 1 98 ? 14.591 -4.461 7.956 1.00 96.81 98 ARG A CA 1
ATOM 817 C C . ARG A 1 98 ? 13.234 -3.814 7.668 1.00 96.81 98 ARG A C 1
ATOM 819 O O . ARG A 1 98 ? 12.465 -3.601 8.600 1.00 96.81 98 ARG A O 1
ATOM 826 N N . ILE A 1 99 ? 12.906 -3.531 6.406 1.00 97.31 99 ILE A N 1
ATOM 827 C CA . ILE A 1 99 ? 11.569 -3.055 6.008 1.00 97.31 99 ILE A CA 1
ATOM 828 C C . ILE A 1 99 ? 10.511 -4.126 6.299 1.00 97.31 99 ILE A C 1
ATOM 830 O O . ILE A 1 99 ? 9.483 -3.814 6.897 1.00 97.31 99 ILE A O 1
ATOM 834 N N . ALA A 1 100 ? 10.763 -5.388 5.948 1.00 98.12 100 ALA A N 1
ATOM 835 C CA . ALA A 1 100 ? 9.852 -6.487 6.258 1.00 98.12 100 ALA A CA 1
ATOM 836 C C . ALA A 1 100 ? 9.632 -6.627 7.777 1.00 98.12 100 ALA A C 1
ATOM 838 O O . ALA A 1 100 ? 8.497 -6.771 8.233 1.00 98.12 100 ALA A O 1
ATOM 839 N N . ASP A 1 101 ? 10.687 -6.488 8.584 1.00 96.94 101 ASP A N 1
ATOM 840 C CA . ASP A 1 101 ? 10.576 -6.515 10.046 1.00 96.94 101 ASP A CA 1
ATOM 841 C C . ASP A 1 101 ? 9.740 -5.346 10.596 1.00 96.94 101 ASP A C 1
ATOM 843 O O . ASP A 1 101 ? 8.943 -5.536 11.518 1.00 96.94 101 ASP A O 1
ATOM 847 N N . LYS A 1 102 ? 9.822 -4.155 9.991 1.00 95.69 102 LYS A N 1
ATOM 848 C CA . LYS A 1 102 ? 8.919 -3.041 10.325 1.00 95.69 102 LYS A CA 1
ATOM 849 C C . LYS A 1 102 ? 7.478 -3.359 9.965 1.00 95.69 102 LYS A C 1
ATOM 851 O O . LYS A 1 102 ? 6.598 -3.127 10.782 1.00 95.69 102 LYS A O 1
ATOM 856 N N . TRP A 1 103 ? 7.223 -3.929 8.790 1.00 97.06 103 TRP A N 1
ATOM 857 C CA . TRP A 1 103 ? 5.874 -4.335 8.380 1.00 97.06 103 TRP A CA 1
ATOM 858 C C . TRP A 1 103 ? 5.265 -5.371 9.332 1.00 97.06 103 TRP A C 1
ATOM 860 O O . TRP A 1 103 ? 4.070 -5.306 9.619 1.00 97.06 103 TRP A O 1
ATOM 870 N N . ARG A 1 104 ? 6.090 -6.245 9.923 1.00 97.56 104 ARG A N 1
ATOM 871 C CA . ARG A 1 104 ? 5.684 -7.123 11.030 1.00 97.56 104 ARG A CA 1
ATOM 872 C C . ARG A 1 104 ? 5.239 -6.334 12.269 1.00 97.56 104 ARG A C 1
ATOM 874 O O . ARG A 1 104 ? 4.178 -6.606 12.826 1.00 97.56 104 ARG A O 1
ATOM 881 N N . ILE A 1 105 ? 6.014 -5.331 12.691 1.00 96.31 105 ILE A N 1
ATOM 882 C CA . ILE A 1 105 ? 5.659 -4.454 13.825 1.00 96.31 105 ILE A CA 1
ATOM 883 C C . ILE A 1 105 ? 4.364 -3.680 13.534 1.00 96.31 105 ILE A C 1
ATOM 885 O O . ILE A 1 105 ? 3.490 -3.593 14.390 1.00 96.31 105 ILE A O 1
ATOM 889 N N . ILE A 1 106 ? 4.200 -3.162 12.320 1.00 96.25 106 ILE A N 1
ATOM 890 C CA . ILE A 1 106 ? 2.992 -2.448 11.884 1.00 96.25 106 ILE A CA 1
ATOM 891 C C . ILE A 1 106 ? 1.758 -3.351 11.973 1.00 96.25 106 ILE A C 1
ATOM 893 O O . ILE A 1 106 ? 0.728 -2.949 12.512 1.00 96.25 106 ILE A O 1
ATOM 897 N N . ALA A 1 107 ? 1.874 -4.590 11.493 1.00 97.50 107 ALA A N 1
ATOM 898 C CA . ALA A 1 107 ? 0.813 -5.585 11.585 1.00 97.50 107 ALA A CA 1
ATOM 899 C C . ALA A 1 107 ? 0.437 -5.880 13.043 1.00 97.50 107 ALA A C 1
ATOM 901 O O . ALA A 1 107 ? -0.747 -5.938 13.383 1.00 97.50 107 ALA A O 1
ATOM 902 N N . HIS A 1 108 ? 1.442 -5.991 13.916 1.00 96.75 108 HIS A N 1
ATOM 903 C CA . HIS A 1 108 ? 1.250 -6.140 15.354 1.00 96.75 108 HIS A CA 1
ATOM 904 C C . HIS A 1 108 ? 0.475 -4.952 15.951 1.00 96.75 108 HIS A C 1
ATOM 906 O O . HIS A 1 108 ? -0.502 -5.154 16.674 1.00 96.75 108 HIS A O 1
ATOM 912 N N . LEU A 1 109 ? 0.855 -3.717 15.611 1.00 95.69 109 LEU A N 1
ATOM 913 C CA . LEU A 1 109 ? 0.171 -2.505 16.075 1.00 95.69 109 LEU A CA 1
ATOM 914 C C . LEU A 1 109 ? -1.292 -2.467 15.633 1.00 95.69 109 LEU A C 1
ATOM 916 O O . LEU A 1 109 ? -2.166 -2.210 16.458 1.00 95.69 109 LEU A O 1
ATOM 920 N N . ALA A 1 110 ? -1.564 -2.755 14.358 1.00 96.62 110 ALA A N 1
ATOM 921 C CA . ALA A 1 110 ? -2.924 -2.760 13.830 1.00 96.62 110 ALA A CA 1
ATOM 922 C C . ALA A 1 110 ? -3.782 -3.825 14.531 1.00 96.62 110 ALA A C 1
ATOM 924 O O . ALA A 1 110 ? -4.851 -3.515 15.058 1.00 96.62 110 ALA A O 1
ATOM 925 N N . ARG A 1 111 ? -3.275 -5.062 14.615 1.00 97.31 111 ARG A N 1
ATOM 926 C CA . ARG A 1 111 ? -3.996 -6.191 15.213 1.00 97.31 111 ARG A CA 1
ATOM 927 C C . ARG A 1 111 ? -4.309 -5.956 16.684 1.00 97.31 111 ARG A C 1
ATOM 929 O O . ARG A 1 111 ? -5.456 -6.072 17.106 1.00 97.31 111 ARG A O 1
ATOM 936 N N . PHE A 1 112 ? -3.287 -5.646 17.476 1.00 95.19 112 PHE A N 1
ATOM 937 C CA . PHE A 1 112 ? -3.441 -5.532 18.924 1.00 95.19 112 PHE A CA 1
ATOM 938 C C . PHE A 1 112 ? -3.991 -4.178 19.358 1.00 95.19 112 PHE A C 1
ATOM 940 O O . PHE A 1 112 ? -4.487 -4.085 20.476 1.00 95.19 112 PHE A O 1
ATOM 947 N N . GLY A 1 113 ? -3.966 -3.169 18.486 1.00 92.31 113 GLY A N 1
ATOM 948 C CA . GLY A 1 113 ? -4.650 -1.895 18.679 1.00 92.31 113 GLY A CA 1
ATOM 949 C C . GLY A 1 113 ? -6.141 -1.908 18.327 1.00 92.31 113 GLY A C 1
ATOM 950 O O . GLY A 1 113 ? -6.807 -0.898 18.531 1.00 92.31 113 GLY A O 1
ATOM 951 N N . GLY A 1 114 ? -6.673 -3.016 17.797 1.00 93.38 114 GLY A N 1
ATOM 952 C CA . GLY A 1 114 ? -8.085 -3.127 17.414 1.00 93.38 114 GLY A CA 1
ATOM 953 C C . GLY A 1 114 ? -8.443 -2.390 16.119 1.00 93.38 114 GLY A C 1
ATOM 954 O O . GLY A 1 114 ? -9.577 -1.943 15.963 1.00 93.38 114 GLY A O 1
ATOM 955 N N . PHE A 1 115 ? -7.483 -2.236 15.205 1.00 96.50 115 PHE A N 1
ATOM 956 C CA . PHE A 1 115 ? -7.685 -1.626 13.891 1.00 96.50 115 PHE A CA 1
ATOM 957 C C . PHE A 1 115 ? -7.986 -2.704 12.853 1.00 96.50 115 PHE A C 1
ATOM 959 O O . PHE A 1 115 ? -7.456 -3.808 12.924 1.00 96.50 115 PHE A O 1
ATOM 966 N N . ARG A 1 116 ? -8.797 -2.369 11.846 1.00 97.88 116 ARG A N 1
ATOM 967 C CA . ARG A 1 116 ? -9.155 -3.272 10.741 1.00 97.88 116 ARG A CA 1
ATOM 968 C C . ARG A 1 116 ? -7.955 -3.595 9.842 1.00 97.88 116 ARG A C 1
ATOM 970 O O . ARG A 1 116 ? -7.921 -4.640 9.185 1.00 97.88 116 ARG A O 1
ATOM 977 N N . GLY A 1 117 ? -6.976 -2.695 9.810 1.00 98.12 117 GLY A N 1
ATOM 978 C CA . GLY A 1 117 ? -5.699 -2.902 9.149 1.00 98.12 117 GLY A CA 1
ATOM 979 C C . GLY A 1 117 ? -4.936 -1.603 8.939 1.00 98.12 117 GLY A C 1
ATOM 980 O O . GLY A 1 117 ? -4.890 -0.762 9.838 1.00 98.12 117 GLY A O 1
ATOM 981 N N . ILE A 1 118 ? -4.317 -1.456 7.768 1.00 98.00 118 ILE A N 1
ATOM 982 C CA . ILE A 1 118 ? -3.485 -0.293 7.430 1.00 98.00 118 ILE A CA 1
ATOM 983 C C . ILE A 1 118 ? -3.991 0.419 6.174 1.00 98.00 118 ILE A C 1
ATOM 985 O O . ILE A 1 118 ? -4.545 -0.218 5.279 1.00 98.00 118 ILE A O 1
ATOM 989 N N . CYS A 1 119 ? -3.800 1.735 6.131 1.00 97.50 119 CYS A N 1
ATOM 990 C CA . CYS A 1 119 ? -3.990 2.577 4.960 1.00 97.50 119 CYS A CA 1
ATOM 991 C C . CYS A 1 119 ? -2.609 2.906 4.388 1.00 97.50 119 CYS A C 1
ATOM 993 O O . CYS A 1 119 ? -1.901 3.743 4.942 1.00 97.50 119 CYS A O 1
ATOM 995 N N . PHE A 1 120 ? -2.205 2.204 3.333 1.00 97.44 120 PHE A N 1
ATOM 996 C CA . PHE A 1 120 ? -0.916 2.381 2.684 1.00 97.44 120 PHE A CA 1
ATOM 997 C C . PHE A 1 120 ? -0.947 3.534 1.680 1.00 97.44 120 PHE A C 1
ATOM 999 O O . PHE A 1 120 ? -1.786 3.569 0.777 1.00 97.44 120 PHE A O 1
ATOM 1006 N N . ASP A 1 121 ? 0.000 4.446 1.826 1.00 95.75 121 ASP A N 1
ATOM 1007 C CA . ASP A 1 121 ? 0.190 5.585 0.946 1.00 95.75 121 ASP A CA 1
ATOM 1008 C C . ASP A 1 121 ? 1.482 5.413 0.129 1.00 95.75 121 ASP A C 1
ATOM 1010 O O . ASP A 1 121 ? 2.582 5.526 0.678 1.00 95.75 121 ASP A O 1
ATOM 1014 N N . PRO A 1 122 ? 1.390 5.094 -1.173 1.00 96.06 122 PRO A N 1
ATOM 1015 C CA . PRO A 1 122 ? 2.558 4.952 -2.033 1.00 96.06 122 PRO A CA 1
ATOM 1016 C C . PRO A 1 122 ? 3.184 6.285 -2.488 1.00 96.06 122 PRO A C 1
ATOM 1018 O O . PRO A 1 122 ? 4.195 6.242 -3.197 1.00 96.06 122 PRO A O 1
ATOM 1021 N N . GLU A 1 123 ? 2.618 7.447 -2.142 1.00 94.56 123 GLU A N 1
ATOM 1022 C CA . GLU A 1 123 ? 3.081 8.748 -2.635 1.00 94.56 123 GLU A CA 1
ATOM 1023 C C . GLU A 1 123 ? 4.464 9.139 -2.061 1.00 94.56 123 GLU A C 1
ATOM 1025 O O . GLU A 1 123 ? 4.715 9.011 -0.858 1.00 94.56 123 GLU A O 1
ATOM 1030 N N . PRO A 1 124 ? 5.412 9.618 -2.894 1.00 92.88 124 PRO A N 1
ATOM 1031 C CA . PRO A 1 124 ? 6.718 10.059 -2.416 1.00 92.88 124 PRO A CA 1
ATOM 1032 C C . PRO A 1 124 ? 6.679 11.486 -1.842 1.00 92.88 124 PRO A C 1
ATOM 1034 O O . PRO A 1 124 ? 6.537 12.463 -2.574 1.00 92.88 124 PRO A O 1
ATOM 1037 N N . TYR A 1 125 ? 6.933 11.624 -0.538 1.00 90.56 125 TYR A N 1
ATOM 1038 C CA . TYR A 1 125 ? 6.985 12.914 0.170 1.00 90.56 125 TYR A CA 1
ATOM 1039 C C . TYR A 1 125 ? 8.401 13.396 0.509 1.00 90.56 125 TYR A C 1
ATOM 1041 O O . TYR A 1 125 ? 8.565 14.449 1.127 1.00 90.56 125 TYR A O 1
ATOM 1049 N N . TYR A 1 126 ? 9.437 12.650 0.113 1.00 87.81 126 TYR A N 1
ATOM 1050 C CA . TYR A 1 126 ? 10.836 12.957 0.434 1.00 87.81 126 TYR A CA 1
ATOM 1051 C C . TYR A 1 126 ? 11.691 13.112 -0.834 1.00 87.81 126 TYR A C 1
ATOM 1053 O O . TYR A 1 126 ? 12.473 12.219 -1.162 1.00 87.81 126 TYR A O 1
ATOM 1061 N N . PRO A 1 127 ? 11.594 14.246 -1.557 1.00 88.12 127 PRO A N 1
ATOM 1062 C CA . PRO A 1 127 ? 12.421 14.487 -2.734 1.00 88.12 127 PRO A CA 1
ATOM 1063 C C . PRO A 1 127 ? 13.927 14.360 -2.427 1.00 88.12 127 PRO A C 1
ATOM 1065 O O . PRO A 1 127 ? 14.376 14.831 -1.379 1.00 88.12 127 PRO A O 1
ATOM 1068 N N . PRO A 1 128 ? 14.730 13.765 -3.329 1.00 91.44 128 PRO A N 1
ATOM 1069 C CA . PRO A 1 128 ? 14.367 13.302 -4.672 1.00 91.44 128 PRO A CA 1
ATOM 1070 C C . PRO A 1 128 ? 13.857 11.848 -4.734 1.00 91.44 128 PRO A C 1
ATOM 1072 O O . PRO A 1 128 ? 13.755 11.298 -5.829 1.00 91.44 128 PRO A O 1
ATOM 1075 N N . ALA A 1 129 ? 13.582 11.194 -3.601 1.00 92.88 129 ALA A N 1
ATOM 1076 C CA . ALA A 1 129 ? 13.166 9.797 -3.596 1.00 92.88 129 ALA A CA 1
ATOM 1077 C C . ALA A 1 129 ? 11.812 9.616 -4.300 1.00 92.88 129 ALA A C 1
ATOM 1079 O O . ALA A 1 129 ? 10.858 10.344 -4.042 1.00 92.88 129 ALA A O 1
ATOM 1080 N N . ALA A 1 130 ? 11.737 8.623 -5.187 1.00 95.69 130 ALA A N 1
ATOM 1081 C CA . ALA A 1 130 ? 10.520 8.218 -5.885 1.00 95.69 130 ALA A CA 1
ATOM 1082 C C . ALA A 1 130 ? 10.548 6.698 -6.083 1.00 95.69 130 ALA A C 1
ATOM 1084 O O . ALA A 1 130 ? 10.823 6.197 -7.174 1.00 95.69 130 ALA A O 1
ATOM 1085 N N . LEU A 1 131 ? 10.310 5.967 -4.989 1.00 96.75 131 LEU A N 1
ATOM 1086 C CA . LEU A 1 131 ? 10.513 4.518 -4.864 1.00 96.75 131 LEU A CA 1
ATOM 1087 C C . LEU A 1 131 ? 9.903 3.699 -6.014 1.00 96.75 131 LEU A C 1
ATOM 1089 O O . LEU A 1 131 ? 10.518 2.746 -6.487 1.00 96.75 131 LEU A O 1
ATOM 1093 N N . PHE A 1 132 ? 8.713 4.081 -6.485 1.00 98.12 132 PHE A N 1
ATOM 1094 C CA . PHE A 1 132 ? 7.983 3.342 -7.519 1.00 98.12 132 PHE A CA 1
ATOM 1095 C C . PHE A 1 132 ? 8.271 3.792 -8.958 1.00 98.12 132 PHE A C 1
ATOM 1097 O O . PHE A 1 132 ? 7.796 3.156 -9.903 1.00 98.12 132 PHE A O 1
ATOM 1104 N N . SER A 1 133 ? 9.065 4.848 -9.144 1.00 97.94 133 SER A N 1
ATOM 1105 C CA . SER A 1 133 ? 9.468 5.337 -10.460 1.00 97.94 133 SER A CA 1
ATOM 1106 C C . SER A 1 133 ? 10.763 4.657 -10.883 1.00 97.94 133 SER A C 1
ATOM 1108 O O . SER A 1 133 ? 11.829 4.973 -10.356 1.00 97.94 133 SER A O 1
ATOM 1110 N N . TYR A 1 134 ? 10.705 3.764 -11.874 1.00 98.00 134 TYR A N 1
ATOM 1111 C CA . TYR A 1 134 ? 11.901 3.112 -12.432 1.00 98.00 134 TYR A CA 1
ATOM 1112 C C . TYR A 1 134 ? 12.964 4.129 -12.884 1.00 98.00 134 TYR A C 1
ATOM 1114 O O . TYR A 1 134 ? 14.159 3.949 -12.663 1.00 98.00 134 TYR A O 1
ATOM 1122 N N . ARG A 1 135 ? 12.525 5.254 -13.458 1.00 96.69 135 ARG A N 1
ATOM 1123 C CA . ARG A 1 135 ? 13.412 6.317 -13.955 1.00 96.69 135 ARG A CA 1
ATOM 1124 C C . ARG A 1 135 ? 14.203 7.023 -12.854 1.00 96.69 135 ARG A C 1
ATOM 1126 O O . ARG A 1 135 ? 15.234 7.612 -13.163 1.00 96.69 135 ARG A O 1
ATOM 1133 N N . ALA A 1 136 ? 13.716 6.981 -11.616 1.00 95.94 136 ALA A N 1
ATOM 1134 C CA . ALA A 1 136 ? 14.341 7.619 -10.463 1.00 95.94 136 ALA A CA 1
ATOM 1135 C C . ALA A 1 136 ? 15.255 6.674 -9.665 1.00 95.94 136 ALA A C 1
ATOM 1137 O O . ALA A 1 136 ? 15.852 7.104 -8.681 1.00 95.94 136 ALA A O 1
ATOM 1138 N N . GLN A 1 137 ? 15.362 5.398 -10.056 1.00 96.88 137 GLN A N 1
ATOM 1139 C CA . GLN A 1 137 ? 16.130 4.425 -9.285 1.00 96.88 137 GLN A CA 1
ATOM 1140 C C . GLN A 1 137 ? 17.643 4.612 -9.471 1.00 96.88 137 GLN A C 1
ATOM 1142 O O . GLN A 1 137 ? 18.098 4.839 -10.598 1.00 96.88 137 GLN A O 1
ATOM 1147 N N . PRO A 1 138 ? 18.441 4.485 -8.394 1.00 93.12 138 PRO A N 1
ATOM 1148 C CA . PRO A 1 138 ? 19.876 4.768 -8.432 1.00 93.12 138 PRO A CA 1
ATOM 1149 C C . PRO A 1 138 ? 20.627 3.855 -9.409 1.00 93.12 138 PRO A C 1
ATOM 1151 O O . PRO A 1 138 ? 21.458 4.333 -10.178 1.00 93.12 138 PRO A O 1
ATOM 1154 N N . GLN A 1 139 ? 20.270 2.568 -9.460 1.00 95.19 139 GLN A N 1
ATOM 1155 C CA . GLN A 1 139 ? 20.907 1.575 -10.331 1.00 95.19 139 GLN A CA 1
ATOM 1156 C C . GLN A 1 139 ? 20.158 1.381 -11.666 1.00 95.19 139 GLN A C 1
ATOM 1158 O O . GLN A 1 139 ? 20.223 0.318 -12.278 1.00 95.19 139 GLN A O 1
ATOM 1163 N N . ARG A 1 140 ? 19.390 2.371 -12.151 1.00 93.50 140 ARG A N 1
ATOM 1164 C CA . ARG A 1 140 ? 18.606 2.229 -13.404 1.00 93.50 140 ARG A CA 1
ATOM 1165 C C . ARG A 1 140 ? 19.465 2.004 -14.658 1.00 93.50 140 ARG A C 1
ATOM 1167 O O . ARG A 1 140 ? 18.955 1.570 -15.682 1.00 93.50 140 ARG A O 1
ATOM 1174 N N . ASN A 1 141 ? 20.747 2.377 -14.611 1.00 96.25 141 ASN A N 1
ATOM 1175 C CA . ASN A 1 141 ? 21.703 2.116 -15.696 1.00 96.25 141 ASN A CA 1
ATOM 1176 C C . ASN A 1 141 ? 22.257 0.684 -15.665 1.00 96.25 141 ASN A C 1
ATOM 1178 O O . ASN A 1 141 ? 22.837 0.249 -16.654 1.00 96.25 141 ASN A O 1
ATOM 1182 N N . GLU A 1 142 ? 22.117 -0.009 -14.537 1.00 97.69 142 GLU A N 1
ATOM 1183 C CA . GLU A 1 142 ? 22.699 -1.332 -14.286 1.00 97.69 142 GLU A CA 1
ATOM 1184 C C . GLU A 1 142 ? 21.647 -2.437 -14.406 1.00 97.69 142 GLU A C 1
ATOM 1186 O O . GLU A 1 142 ? 21.973 -3.560 -14.780 1.00 97.69 142 GLU A O 1
ATOM 1191 N N . HIS A 1 143 ? 20.379 -2.098 -14.158 1.00 98.19 143 HIS A N 1
ATOM 1192 C CA . HIS A 1 143 ? 19.258 -3.024 -14.223 1.00 98.19 143 HIS A CA 1
ATOM 1193 C C . HIS A 1 143 ? 18.153 -2.515 -15.138 1.00 98.19 143 HIS A C 1
ATOM 1195 O O . HIS A 1 143 ? 17.758 -1.350 -15.102 1.00 98.19 143 HIS A O 1
ATOM 1201 N N . THR A 1 144 ? 17.615 -3.433 -15.927 1.00 98.44 144 THR A N 1
ATOM 1202 C CA . THR A 1 144 ? 16.444 -3.244 -16.773 1.00 98.44 144 THR A CA 1
ATOM 1203 C C . THR A 1 144 ? 15.173 -3.050 -15.946 1.00 98.44 144 THR A C 1
ATOM 1205 O O . THR A 1 144 ? 15.080 -3.440 -14.780 1.00 98.44 144 THR A O 1
ATOM 1208 N N . PHE A 1 145 ? 14.128 -2.516 -16.585 1.00 98.62 145 PHE A N 1
ATOM 1209 C CA . PHE A 1 145 ? 12.807 -2.411 -15.963 1.00 98.62 145 PHE A CA 1
ATOM 1210 C C . PHE A 1 145 ? 12.285 -3.774 -15.479 1.00 98.62 145 PHE A C 1
ATOM 1212 O O . PHE A 1 145 ? 11.756 -3.873 -14.377 1.00 98.62 145 PHE A O 1
ATOM 1219 N N . ALA A 1 146 ? 12.499 -4.837 -16.262 1.00 98.56 146 ALA A N 1
ATO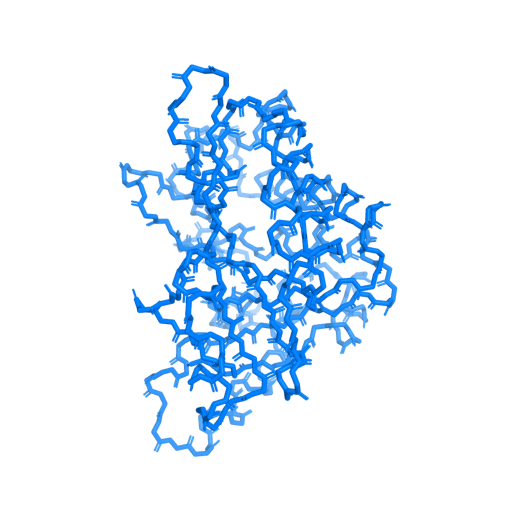M 1220 C CA . ALA A 1 146 ? 12.072 -6.187 -15.906 1.00 98.56 146 ALA A CA 1
ATOM 1221 C C . ALA A 1 146 ? 12.778 -6.718 -14.644 1.00 98.56 146 ALA A C 1
ATOM 1223 O O . ALA A 1 146 ? 12.131 -7.335 -13.799 1.00 98.56 146 ALA A O 1
ATOM 1224 N N . GLU A 1 147 ? 14.076 -6.445 -14.478 1.00 98.69 147 GLU A N 1
ATOM 1225 C CA . GLU A 1 147 ? 14.826 -6.817 -13.269 1.00 98.69 147 GLU A CA 1
ATOM 1226 C C . GLU A 1 147 ? 14.330 -6.051 -12.040 1.00 98.69 147 GLU A C 1
ATOM 1228 O O . GLU A 1 147 ? 14.121 -6.655 -10.986 1.00 98.69 147 GLU A O 1
ATOM 1233 N N . TYR A 1 148 ? 14.041 -4.752 -12.179 1.00 98.75 148 TYR A N 1
ATOM 1234 C CA . TYR A 1 148 ? 13.399 -3.986 -11.110 1.00 98.75 148 TYR A CA 1
ATOM 1235 C C . TYR A 1 148 ? 11.998 -4.505 -10.777 1.00 98.75 148 TYR A C 1
ATOM 1237 O O . TYR A 1 148 ? 11.666 -4.605 -9.600 1.00 98.75 148 TYR A O 1
ATOM 1245 N N . CYS A 1 149 ? 11.180 -4.880 -11.765 1.00 98.81 149 CYS A N 1
ATOM 1246 C CA . CYS A 1 149 ? 9.878 -5.501 -11.511 1.00 98.81 149 CYS A CA 1
ATOM 1247 C C . CYS A 1 149 ? 10.025 -6.831 -10.764 1.00 98.81 149 CYS A C 1
ATOM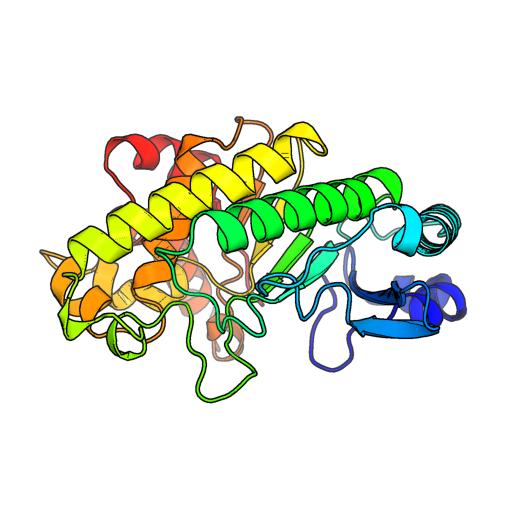 1249 O O . CYS A 1 149 ? 9.322 -7.064 -9.782 1.00 98.81 149 CYS A O 1
ATOM 1251 N N . ALA A 1 150 ? 10.960 -7.691 -11.176 1.00 98.81 150 ALA A N 1
ATOM 1252 C CA . ALA A 1 150 ? 11.228 -8.949 -10.484 1.00 98.81 150 ALA A CA 1
ATOM 1253 C C . ALA A 1 150 ? 11.648 -8.705 -9.026 1.00 98.81 150 ALA A C 1
ATOM 1255 O O . ALA A 1 150 ? 11.157 -9.380 -8.113 1.00 98.81 150 ALA A O 1
ATOM 1256 N N . LYS A 1 151 ? 12.496 -7.695 -8.797 1.00 98.75 151 LYS A N 1
ATOM 1257 C CA . LYS A 1 151 ? 12.930 -7.315 -7.456 1.00 98.75 151 LYS A CA 1
ATOM 1258 C C . LYS A 1 151 ? 11.785 -6.720 -6.636 1.00 98.75 151 LYS A C 1
ATOM 1260 O O . LYS A 1 151 ? 11.566 -7.165 -5.516 1.00 98.75 151 LYS A O 1
ATOM 1265 N N . ALA A 1 152 ? 10.982 -5.819 -7.196 1.00 98.81 152 ALA A N 1
ATOM 1266 C CA . ALA A 1 152 ? 9.808 -5.257 -6.531 1.00 98.81 152 ALA A CA 1
ATOM 1267 C C . ALA A 1 152 ? 8.780 -6.333 -6.150 1.00 98.81 152 ALA A C 1
ATOM 1269 O O . ALA A 1 152 ? 8.285 -6.333 -5.024 1.00 98.81 152 ALA A O 1
ATOM 1270 N N . ARG A 1 153 ? 8.536 -7.322 -7.022 1.00 98.88 153 ARG A N 1
ATOM 1271 C CA . ARG A 1 153 ? 7.700 -8.492 -6.704 1.00 98.88 153 ARG A CA 1
ATOM 1272 C C . ARG A 1 153 ? 8.285 -9.313 -5.557 1.00 98.88 153 ARG A C 1
ATOM 1274 O O . ARG A 1 153 ? 7.553 -9.709 -4.653 1.00 98.88 153 ARG A O 1
ATOM 1281 N N . GLN A 1 154 ? 9.602 -9.528 -5.535 1.00 98.94 154 GLN A N 1
ATOM 1282 C CA . GLN A 1 154 ? 10.267 -10.169 -4.395 1.00 98.94 154 GLN A CA 1
ATOM 1283 C C . GLN A 1 154 ? 10.022 -9.403 -3.089 1.00 98.94 154 GLN A C 1
ATOM 1285 O O . GLN A 1 154 ? 9.645 -10.013 -2.091 1.00 98.94 154 GLN A O 1
ATOM 1290 N N . ARG A 1 155 ? 10.182 -8.080 -3.094 1.00 98.81 155 ARG A N 1
ATOM 1291 C CA . ARG A 1 155 ? 9.974 -7.256 -1.895 1.00 98.81 155 ARG A CA 1
ATOM 1292 C C . ARG A 1 155 ? 8.526 -7.236 -1.434 1.00 98.81 155 ARG A C 1
ATOM 1294 O O . ARG A 1 155 ? 8.265 -7.309 -0.238 1.00 98.81 155 ARG A O 1
ATOM 1301 N N . GLY A 1 156 ? 7.587 -7.238 -2.379 1.00 98.75 156 GLY A N 1
ATOM 1302 C CA . GLY A 1 156 ? 6.170 -7.419 -2.090 1.00 98.75 156 GLY A CA 1
ATOM 1303 C C . GLY A 1 156 ? 5.923 -8.712 -1.310 1.00 98.75 156 GLY A C 1
ATOM 1304 O O . GLY A 1 156 ? 5.271 -8.678 -0.266 1.00 98.75 156 GLY A O 1
ATOM 1305 N N . ARG A 1 157 ? 6.514 -9.836 -1.739 1.00 98.88 157 ARG A N 1
ATOM 1306 C CA . ARG A 1 157 ? 6.408 -11.105 -0.999 1.00 98.88 157 ARG A CA 1
ATOM 1307 C C . ARG A 1 157 ? 6.943 -10.996 0.422 1.00 98.88 157 ARG A C 1
ATOM 1309 O O . ARG A 1 157 ? 6.281 -11.418 1.364 1.00 98.88 157 ARG A O 1
ATOM 1316 N N . GLU A 1 158 ? 8.133 -10.424 0.579 1.00 98.81 158 GLU A N 1
ATOM 1317 C CA . GLU A 1 158 ? 8.790 -10.259 1.881 1.00 98.81 158 GLU A CA 1
ATOM 1318 C C . GLU A 1 158 ? 7.925 -9.428 2.844 1.00 98.81 158 GLU A C 1
ATOM 1320 O O . GLU A 1 158 ? 7.686 -9.846 3.980 1.00 98.81 158 GLU A O 1
ATOM 1325 N N . MET A 1 159 ? 7.382 -8.303 2.367 1.00 98.56 159 MET A N 1
ATOM 1326 C CA . MET A 1 159 ? 6.484 -7.437 3.136 1.00 98.56 159 MET A CA 1
ATOM 1327 C C . MET A 1 159 ? 5.179 -8.143 3.506 1.00 98.56 159 MET A C 1
ATOM 1329 O O . MET A 1 159 ? 4.795 -8.146 4.676 1.00 98.56 159 MET A O 1
ATOM 1333 N N . MET A 1 160 ? 4.504 -8.760 2.530 1.00 98.75 160 MET A N 1
ATOM 1334 C CA . MET A 1 160 ? 3.218 -9.417 2.765 1.00 98.75 160 MET A CA 1
ATOM 1335 C C . MET A 1 160 ? 3.371 -10.594 3.724 1.00 98.75 160 MET A C 1
ATOM 1337 O O . MET A 1 160 ? 2.604 -10.700 4.675 1.00 98.75 160 MET A O 1
ATOM 1341 N N . ARG A 1 161 ? 4.404 -11.427 3.550 1.00 98.81 161 ARG A N 1
ATOM 1342 C CA . ARG A 1 161 ? 4.681 -12.552 4.449 1.00 98.81 161 ARG A CA 1
ATOM 1343 C C . ARG A 1 161 ? 4.913 -12.086 5.884 1.00 98.81 161 ARG A C 1
ATOM 1345 O O . ARG A 1 161 ? 4.387 -12.693 6.817 1.00 98.81 161 ARG A O 1
ATOM 1352 N N . ALA A 1 162 ? 5.697 -11.024 6.075 1.00 98.44 162 ALA A N 1
ATOM 1353 C CA . ALA A 1 162 ? 5.951 -10.468 7.400 1.00 98.44 162 ALA A CA 1
ATOM 1354 C C . ALA A 1 162 ? 4.672 -9.923 8.048 1.00 98.44 162 ALA A C 1
ATOM 1356 O O . ALA A 1 162 ? 4.437 -10.150 9.234 1.00 98.44 162 ALA A O 1
ATOM 1357 N N . LEU A 1 163 ? 3.832 -9.263 7.253 1.00 98.19 163 LEU A N 1
ATOM 1358 C CA . LEU A 1 163 ? 2.569 -8.700 7.695 1.00 98.19 163 LEU A CA 1
ATOM 1359 C C . LEU A 1 163 ? 1.564 -9.798 8.086 1.00 98.19 163 LEU A C 1
ATOM 1361 O O . LEU A 1 163 ? 1.013 -9.770 9.186 1.00 98.19 163 LEU A O 1
ATOM 1365 N N . THR A 1 164 ? 1.344 -10.799 7.230 1.00 98.50 164 THR A N 1
ATOM 1366 C CA . THR A 1 164 ? 0.317 -11.834 7.451 1.00 98.50 164 THR A CA 1
ATOM 1367 C C . THR A 1 164 ? 0.714 -12.868 8.494 1.00 98.50 164 THR A C 1
ATOM 1369 O O . THR A 1 164 ? -0.161 -13.525 9.053 1.00 98.50 164 THR A O 1
ATOM 1372 N N . ALA A 1 165 ? 2.011 -13.005 8.789 1.00 98.31 165 ALA A N 1
ATOM 1373 C CA . ALA A 1 165 ? 2.476 -13.802 9.922 1.00 98.31 165 ALA A CA 1
ATOM 1374 C C . ALA A 1 165 ? 1.943 -13.260 11.262 1.00 98.31 165 ALA A C 1
ATOM 1376 O O . ALA A 1 165 ? 1.652 -14.040 12.166 1.00 98.31 165 ALA A O 1
ATOM 1377 N N . GLU A 1 166 ? 1.772 -11.940 11.377 1.00 98.12 166 GLU A N 1
ATOM 1378 C CA . GLU A 1 166 ? 1.238 -11.289 12.579 1.00 98.12 166 GLU A CA 1
ATOM 1379 C C . GLU A 1 166 ? -0.253 -10.985 12.482 1.00 98.12 166 GLU A C 1
ATOM 1381 O O . GLU A 1 166 ? -0.952 -11.084 13.488 1.00 98.12 166 GLU A O 1
ATOM 1386 N N . TYR A 1 167 ? -0.764 -10.624 11.302 1.00 98.50 167 TYR A N 1
ATOM 1387 C CA . TYR A 1 167 ? -2.168 -10.263 11.106 1.00 98.50 167 TYR A CA 1
ATOM 1388 C C . TYR A 1 167 ? -2.756 -10.951 9.854 1.00 98.50 167 TYR A C 1
ATOM 1390 O O . TYR A 1 167 ? -2.787 -10.362 8.773 1.00 98.50 167 TYR A O 1
ATOM 1398 N N . PRO A 1 168 ? -3.215 -12.214 9.970 1.00 98.12 168 PRO A N 1
ATOM 1399 C CA . PRO A 1 168 ? -3.557 -13.059 8.817 1.00 98.12 168 PRO A CA 1
ATOM 1400 C C . PRO A 1 168 ? -4.833 -12.647 8.062 1.00 98.12 168 PRO A C 1
ATOM 1402 O O . PRO A 1 168 ? -5.033 -13.063 6.922 1.00 98.12 168 PRO A O 1
ATOM 1405 N N . ASP A 1 169 ? -5.709 -11.854 8.671 1.00 98.19 169 ASP A N 1
ATOM 1406 C CA . ASP A 1 169 ? -6.982 -11.374 8.116 1.00 98.19 169 ASP A CA 1
ATOM 1407 C C . ASP A 1 169 ? -7.035 -9.843 7.973 1.00 98.19 169 ASP A C 1
ATOM 1409 O O . ASP A 1 169 ? -8.114 -9.243 7.907 1.00 98.19 169 ASP A O 1
ATOM 1413 N N . ILE A 1 170 ? -5.862 -9.204 7.906 1.00 98.62 170 ILE A N 1
ATOM 1414 C CA . ILE A 1 170 ? -5.741 -7.756 7.753 1.00 98.62 170 ILE A CA 1
ATOM 1415 C C . ILE A 1 170 ? -6.474 -7.239 6.502 1.00 98.62 170 ILE A C 1
ATOM 1417 O O . ILE A 1 170 ? -6.585 -7.908 5.468 1.00 98.62 170 ILE A O 1
ATOM 1421 N N . THR A 1 171 ? -6.956 -6.000 6.575 1.00 98.75 171 THR A N 1
ATOM 1422 C CA . THR A 1 171 ? -7.376 -5.242 5.391 1.00 98.75 171 THR A CA 1
ATOM 1423 C C . THR A 1 171 ? -6.327 -4.189 5.045 1.00 98.75 171 THR A C 1
ATOM 1425 O O . THR A 1 171 ? -5.976 -3.356 5.877 1.00 98.75 171 THR A O 1
ATOM 1428 N N . LEU A 1 172 ? -5.826 -4.225 3.815 1.00 98.62 172 LEU A N 1
ATOM 1429 C CA . LEU A 1 172 ? -4.936 -3.213 3.259 1.00 98.62 172 LEU A CA 1
ATOM 1430 C C . LEU A 1 172 ? -5.780 -2.240 2.445 1.00 98.62 172 LEU A C 1
ATOM 1432 O O . LEU A 1 172 ? -6.123 -2.532 1.302 1.00 98.62 172 LEU A O 1
ATOM 1436 N N . LEU A 1 173 ? -6.133 -1.100 3.030 1.00 98.12 173 LEU A N 1
ATOM 1437 C CA . LEU A 1 173 ? -6.572 0.038 2.233 1.00 98.12 173 LEU A CA 1
ATOM 1438 C C . LEU A 1 173 ? -5.334 0.687 1.621 1.00 98.12 173 LEU A C 1
ATOM 1440 O O . LEU A 1 173 ? -4.318 0.802 2.290 1.00 98.12 173 LEU A O 1
ATOM 1444 N N . CYS A 1 174 ? -5.388 1.084 0.361 1.00 97.81 174 CYS A N 1
ATOM 1445 C CA . CYS A 1 174 ? -4.342 1.875 -0.276 1.00 97.81 174 CYS A CA 1
ATOM 1446 C C . CYS A 1 174 ? -5.002 3.077 -0.941 1.00 97.81 174 CYS A C 1
ATOM 1448 O O . CYS A 1 174 ? -6.042 2.883 -1.569 1.00 97.81 174 CYS A O 1
ATOM 1450 N N . TYR A 1 175 ? -4.428 4.280 -0.855 1.00 96.12 175 TYR A N 1
ATOM 1451 C CA . TYR A 1 175 ? -5.023 5.443 -1.537 1.00 96.12 175 TYR A CA 1
ATOM 1452 C C . TYR A 1 175 ? -5.162 5.208 -3.037 1.00 96.12 175 TYR A C 1
ATOM 1454 O O . TYR A 1 175 ? -6.211 5.460 -3.625 1.00 96.12 175 TYR A O 1
ATOM 1462 N N . PHE A 1 176 ? -4.153 4.591 -3.639 1.00 97.19 176 PHE A N 1
ATOM 1463 C CA . PHE A 1 176 ? -4.238 4.033 -4.976 1.00 97.19 176 PHE A CA 1
ATOM 1464 C C . PHE A 1 176 ? -3.313 2.824 -5.109 1.00 97.19 176 PHE A C 1
ATOM 1466 O O . PHE A 1 176 ? -2.311 2.693 -4.404 1.00 97.19 176 PHE A O 1
ATOM 1473 N N . LEU A 1 177 ? -3.658 1.921 -6.026 1.00 97.75 177 LEU A N 1
ATOM 1474 C CA . LEU A 1 177 ? -2.796 0.822 -6.461 1.00 97.75 177 LEU A CA 1
ATOM 1475 C C . LEU A 1 177 ? -2.694 0.817 -7.986 1.00 97.75 177 LEU A C 1
ATOM 1477 O O . LEU A 1 177 ? -2.106 1.717 -8.576 1.00 97.75 177 LEU A O 1
ATOM 1481 N N . ASN A 1 178 ? -3.259 -0.190 -8.649 1.00 97.94 178 ASN A N 1
ATOM 1482 C CA . ASN A 1 178 ? -3.166 -0.333 -10.096 1.00 97.94 178 ASN A CA 1
ATOM 1483 C C . ASN A 1 178 ? -4.016 0.707 -10.834 1.00 97.94 178 ASN A C 1
ATOM 1485 O O . ASN A 1 178 ? -3.719 0.992 -11.994 1.00 97.94 178 ASN A O 1
ATOM 1489 N N . SER A 1 179 ? -5.023 1.295 -10.178 1.00 97.62 179 SER A N 1
ATOM 1490 C CA . SER A 1 179 ? -5.829 2.396 -10.719 1.00 97.62 179 SER A CA 1
ATOM 1491 C C . SER A 1 179 ? -4.975 3.559 -11.240 1.00 97.62 179 SER A C 1
ATOM 1493 O O . SER A 1 179 ? -5.249 4.071 -12.325 1.00 97.62 179 SER A O 1
ATOM 1495 N N . VAL A 1 180 ? -3.868 3.892 -10.563 1.00 97.62 180 VAL A N 1
ATOM 1496 C CA . VAL A 1 180 ? -2.938 4.957 -10.989 1.00 97.62 180 VAL A CA 1
ATOM 1497 C C . VAL A 1 180 ? -2.258 4.661 -12.334 1.00 97.62 180 VAL A C 1
ATOM 1499 O O . VAL A 1 180 ? -1.813 5.566 -13.035 1.00 97.62 180 VAL A O 1
ATOM 1502 N N . ASN A 1 181 ? -2.201 3.384 -12.724 1.00 97.94 181 ASN A N 1
ATOM 1503 C CA . ASN A 1 181 ? -1.596 2.900 -13.962 1.00 97.94 181 ASN A CA 1
ATOM 1504 C C . ASN A 1 181 ? -2.644 2.349 -14.953 1.00 97.94 181 ASN A C 1
ATOM 1506 O O . ASN A 1 181 ? -2.284 1.640 -15.898 1.00 97.94 181 ASN A O 1
ATOM 1510 N N . ALA A 1 182 ? -3.934 2.673 -14.792 1.00 96.94 182 ALA A N 1
ATOM 1511 C CA . ALA A 1 182 ? -5.013 2.148 -15.639 1.00 96.94 182 ALA A CA 1
ATOM 1512 C C . ALA A 1 182 ? -4.780 2.393 -17.145 1.00 96.94 182 ALA A C 1
ATOM 1514 O O . ALA A 1 182 ? -5.064 1.531 -17.977 1.00 96.94 182 ALA A O 1
ATOM 1515 N N . ALA A 1 183 ? -4.175 3.528 -17.516 1.00 96.44 183 ALA A N 1
ATOM 1516 C CA . ALA A 1 183 ? -3.826 3.824 -18.908 1.00 96.44 183 ALA A CA 1
ATOM 1517 C C . ALA A 1 183 ? -2.818 2.823 -19.509 1.00 96.44 183 ALA A C 1
ATOM 1519 O O . ALA A 1 183 ? -2.934 2.472 -20.686 1.00 96.44 183 ALA A O 1
ATOM 1520 N N . ALA A 1 184 ? -1.863 2.327 -18.712 1.00 97.62 184 ALA A N 1
ATOM 1521 C CA . ALA A 1 184 ? -0.937 1.275 -19.133 1.00 97.62 184 ALA A CA 1
ATOM 1522 C C . ALA A 1 184 ? -1.670 -0.062 -19.313 1.00 97.62 184 ALA A C 1
ATOM 1524 O O . ALA A 1 184 ? -1.410 -0.784 -20.273 1.00 97.62 184 ALA A O 1
ATOM 1525 N N . ALA A 1 185 ? -2.646 -0.361 -18.448 1.00 96.94 185 ALA A N 1
ATOM 1526 C CA . ALA A 1 185 ? -3.421 -1.603 -18.489 1.00 96.94 185 ALA A CA 1
ATOM 1527 C C . ALA A 1 185 ? -4.259 -1.764 -19.769 1.00 96.94 185 ALA A C 1
ATOM 1529 O O . ALA A 1 185 ? -4.602 -2.885 -20.149 1.00 96.94 185 ALA A O 1
ATOM 1530 N N . ARG A 1 186 ? -4.581 -0.656 -20.446 1.00 95.56 186 ARG A N 1
ATOM 1531 C CA . ARG A 1 186 ? -5.334 -0.631 -21.711 1.00 95.56 186 ARG A CA 1
ATOM 1532 C C . ARG A 1 186 ? -4.464 -0.873 -22.944 1.00 95.56 186 ARG A C 1
ATOM 1534 O O . ARG A 1 186 ? -4.995 -1.238 -23.989 1.00 95.56 186 ARG A O 1
ATOM 1541 N N . GLN A 1 187 ? -3.145 -0.728 -22.832 1.00 95.69 187 GLN A N 1
ATOM 1542 C CA . GLN A 1 187 ? -2.226 -0.958 -23.950 1.00 95.69 187 GLN A CA 1
ATOM 1543 C C . GLN A 1 187 ? -2.150 -2.441 -24.318 1.00 95.69 187 GLN A C 1
ATOM 1545 O O . GLN A 1 187 ? -2.458 -3.303 -23.498 1.00 95.69 187 GLN A O 1
ATOM 1550 N N . GLY A 1 188 ? -1.735 -2.764 -25.547 1.00 94.31 188 GLY A N 1
ATOM 1551 C CA . GLY A 1 188 ? -1.484 -4.154 -25.954 1.00 94.31 188 GLY A CA 1
ATOM 1552 C C . GLY A 1 188 ? -0.422 -4.817 -25.068 1.00 94.31 188 GLY A C 1
ATOM 1553 O O . GLY A 1 188 ? -0.661 -5.892 -24.518 1.00 94.31 188 GLY A O 1
ATOM 1554 N N . ASP A 1 189 ? 0.681 -4.100 -24.853 1.00 95.69 189 ASP A N 1
ATOM 1555 C CA . ASP A 1 189 ? 1.730 -4.412 -23.884 1.00 95.69 189 ASP A CA 1
ATOM 1556 C C . ASP A 1 189 ? 1.848 -3.263 -22.857 1.00 95.69 189 ASP A C 1
ATOM 1558 O O . ASP A 1 189 ? 2.147 -2.131 -23.252 1.00 95.69 189 ASP A O 1
ATOM 1562 N N . PRO A 1 190 ? 1.604 -3.508 -21.554 1.00 97.06 190 PRO A N 1
ATOM 1563 C CA . PRO A 1 190 ? 1.708 -2.475 -20.526 1.00 97.06 190 PRO A CA 1
ATOM 1564 C C . PRO A 1 190 ? 3.157 -2.091 -20.178 1.00 97.06 190 PRO A C 1
ATOM 1566 O O . PRO A 1 190 ? 3.368 -1.017 -19.612 1.00 97.06 190 PRO A O 1
ATOM 1569 N N . GLN A 1 191 ? 4.159 -2.927 -20.486 1.00 97.38 191 GLN A N 1
ATOM 1570 C CA . GLN A 1 191 ? 5.525 -2.771 -19.961 1.00 97.38 191 GLN A CA 1
ATOM 1571 C C . GLN A 1 191 ? 6.199 -1.444 -20.357 1.00 97.38 191 GLN A C 1
ATOM 1573 O O . GLN A 1 191 ? 6.729 -0.773 -19.467 1.00 97.38 191 GLN A O 1
ATOM 1578 N N . PRO A 1 192 ? 6.150 -0.979 -21.625 1.00 97.81 192 PRO A N 1
ATOM 1579 C CA . PRO A 1 192 ? 6.771 0.293 -22.002 1.00 97.81 192 PRO A CA 1
ATOM 1580 C C . PRO A 1 192 ? 6.131 1.501 -21.306 1.00 97.81 192 PRO A C 1
ATOM 1582 O O . PRO A 1 192 ? 6.829 2.442 -20.927 1.00 97.81 192 PRO A O 1
ATOM 1585 N N . ALA A 1 193 ? 4.808 1.468 -21.110 1.00 98.12 193 ALA A N 1
ATOM 1586 C CA . ALA A 1 193 ? 4.080 2.527 -20.418 1.00 98.12 193 ALA A CA 1
ATOM 1587 C C . ALA A 1 193 ? 4.424 2.553 -18.921 1.00 98.12 193 ALA A C 1
ATOM 1589 O O . ALA A 1 193 ? 4.686 3.625 -18.377 1.00 98.12 193 ALA A O 1
ATOM 1590 N N . LEU A 1 194 ? 4.505 1.386 -18.273 1.00 98.56 194 LEU A N 1
ATOM 1591 C CA . LEU A 1 194 ? 4.918 1.284 -16.872 1.00 98.56 194 LEU A CA 1
ATOM 1592 C C . LEU A 1 194 ? 6.366 1.745 -16.665 1.00 98.56 194 LEU A C 1
ATOM 1594 O O . LEU A 1 194 ? 6.625 2.518 -15.749 1.00 98.56 194 LEU A O 1
ATOM 1598 N N . ALA A 1 195 ? 7.298 1.372 -17.547 1.00 98.25 195 ALA A N 1
ATOM 1599 C CA . ALA A 1 195 ? 8.693 1.818 -17.465 1.00 98.25 195 ALA A CA 1
ATOM 1600 C C . ALA A 1 195 ? 8.843 3.353 -17.529 1.00 98.25 195 ALA A C 1
ATOM 1602 O O . ALA A 1 195 ? 9.843 3.913 -17.070 1.00 98.25 195 ALA A O 1
ATOM 1603 N N . ALA A 1 196 ? 7.857 4.042 -18.112 1.00 97.69 196 ALA A N 1
ATOM 1604 C CA . ALA A 1 196 ? 7.805 5.494 -18.198 1.00 97.69 196 ALA A CA 1
AT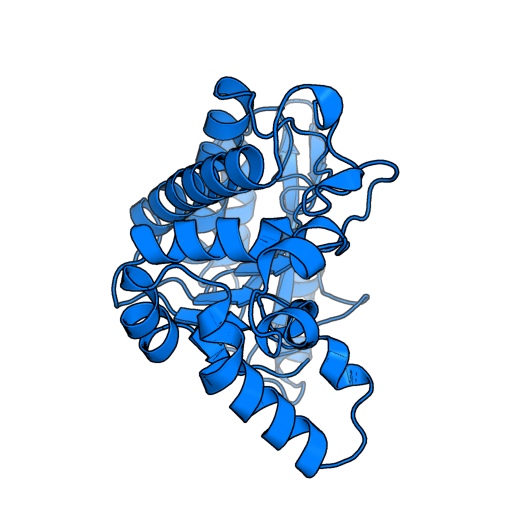OM 1605 C C . ALA A 1 196 ? 7.027 6.173 -17.057 1.00 97.69 196 ALA A C 1
ATOM 1607 O O . ALA A 1 196 ? 7.173 7.387 -16.882 1.00 97.69 196 ALA A O 1
ATOM 1608 N N . ALA A 1 197 ? 6.215 5.423 -16.311 1.00 97.62 197 ALA A N 1
ATOM 1609 C CA . ALA A 1 197 ? 5.288 5.941 -15.312 1.00 97.62 197 ALA A CA 1
ATOM 1610 C C . ALA A 1 197 ? 5.971 6.253 -13.970 1.00 97.62 197 ALA A C 1
ATOM 1612 O O . ALA A 1 197 ? 6.919 5.581 -13.558 1.00 97.62 197 ALA A O 1
ATOM 1613 N N . GLY A 1 198 ? 5.430 7.237 -13.243 1.00 97.31 198 GLY A N 1
ATOM 1614 C CA . GLY A 1 198 ? 5.891 7.586 -11.892 1.00 97.31 198 GLY A CA 1
ATOM 1615 C C . GLY A 1 198 ? 5.669 6.477 -10.856 1.00 97.31 198 GLY A C 1
ATOM 1616 O O . GLY A 1 198 ? 6.396 6.406 -9.873 1.00 97.31 198 GLY A O 1
ATOM 1617 N N . TYR A 1 199 ? 4.724 5.571 -11.122 1.00 98.31 199 TYR A N 1
ATOM 1618 C CA . TYR A 1 199 ? 4.381 4.434 -10.265 1.00 98.31 199 TYR A CA 1
ATOM 1619 C C . TYR A 1 199 ? 4.556 3.091 -10.988 1.00 98.31 199 TYR A C 1
ATOM 1621 O O . TYR A 1 199 ? 3.846 2.128 -10.705 1.00 98.31 199 TYR A O 1
ATOM 1629 N N . GLY A 1 200 ? 5.479 3.015 -11.952 1.00 98.38 200 GLY A N 1
ATOM 1630 C CA . GLY A 1 200 ? 5.681 1.842 -12.808 1.00 98.38 200 GLY A CA 1
ATOM 1631 C C . GLY A 1 200 ? 6.037 0.543 -12.080 1.00 98.38 200 GLY A C 1
ATOM 1632 O O . GLY A 1 200 ? 5.716 -0.537 -12.570 1.00 98.38 200 GLY A O 1
ATOM 1633 N N . LEU A 1 201 ? 6.673 0.634 -10.907 1.00 98.75 201 LEU A N 1
ATOM 1634 C CA . LEU A 1 201 ? 7.060 -0.525 -10.091 1.00 98.75 201 LEU A CA 1
ATOM 1635 C C . LEU A 1 201 ? 5.985 -0.948 -9.077 1.00 98.75 201 LEU A C 1
ATOM 1637 O O . LEU A 1 201 ? 6.057 -2.056 -8.544 1.00 98.75 201 LEU A O 1
ATOM 1641 N N . LEU A 1 202 ? 4.974 -0.108 -8.826 1.00 98.69 202 LEU A N 1
ATOM 1642 C CA . LEU A 1 202 ? 3.910 -0.399 -7.859 1.00 98.69 202 LEU A CA 1
ATOM 1643 C C . LEU A 1 202 ? 3.100 -1.665 -8.219 1.00 98.69 202 LEU A C 1
ATOM 1645 O O . LEU A 1 202 ? 2.873 -2.478 -7.320 1.00 98.69 202 LEU A O 1
ATOM 1649 N N . PRO A 1 203 ? 2.737 -1.928 -9.497 1.00 98.75 203 PRO A N 1
ATOM 1650 C CA . PRO A 1 203 ? 2.053 -3.170 -9.857 1.00 98.75 203 PRO A CA 1
ATOM 1651 C C . PRO A 1 203 ? 2.865 -4.427 -9.550 1.00 98.75 203 PRO A C 1
ATOM 1653 O O . PRO A 1 203 ? 2.294 -5.431 -9.138 1.00 98.75 203 PRO A O 1
ATOM 1656 N N . ALA A 1 204 ? 4.192 -4.374 -9.700 1.00 98.88 204 ALA A N 1
ATOM 1657 C CA . ALA A 1 204 ? 5.057 -5.503 -9.384 1.00 98.88 204 ALA A CA 1
ATOM 1658 C C . ALA A 1 204 ? 5.127 -5.760 -7.870 1.00 98.88 204 ALA A C 1
ATOM 1660 O O . ALA A 1 204 ? 5.077 -6.915 -7.451 1.00 98.88 204 ALA A O 1
ATOM 1661 N N . LEU A 1 205 ? 5.159 -4.706 -7.042 1.00 98.81 205 LEU A N 1
ATOM 1662 C CA . LEU A 1 205 ? 5.033 -4.848 -5.587 1.00 98.81 205 LEU A C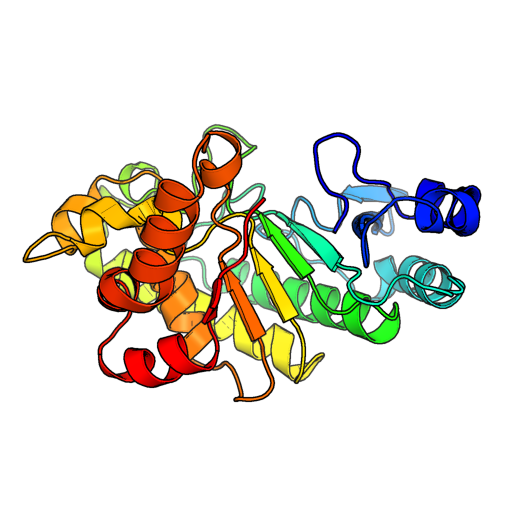A 1
ATOM 1663 C C . LEU A 1 205 ? 3.702 -5.523 -5.207 1.00 98.81 205 LEU A C 1
ATOM 1665 O O . LEU A 1 205 ? 3.703 -6.490 -4.444 1.00 98.81 205 LEU A O 1
ATOM 1669 N N . LEU A 1 206 ? 2.583 -5.056 -5.777 1.00 98.81 206 LEU A N 1
ATOM 1670 C CA . LEU A 1 206 ? 1.258 -5.651 -5.564 1.00 98.81 206 LEU A CA 1
ATOM 1671 C C . LEU A 1 206 ? 1.195 -7.109 -6.041 1.00 98.81 206 LEU A C 1
ATOM 1673 O O . LEU A 1 206 ? 0.568 -7.946 -5.399 1.00 98.81 206 LEU A O 1
ATOM 1677 N N . ASP A 1 207 ? 1.853 -7.444 -7.145 1.00 98.81 207 ASP A N 1
ATOM 1678 C CA . ASP A 1 207 ? 1.956 -8.825 -7.617 1.00 98.81 207 ASP A CA 1
ATOM 1679 C C . ASP A 1 207 ? 2.674 -9.712 -6.583 1.00 98.81 207 ASP A C 1
ATOM 1681 O O . ASP A 1 207 ? 2.255 -10.834 -6.309 1.00 98.81 207 ASP A O 1
ATOM 1685 N N . GLY A 1 208 ? 3.692 -9.168 -5.911 1.00 98.88 208 GLY A N 1
ATOM 1686 C CA . GLY A 1 208 ? 4.373 -9.827 -4.795 1.00 98.88 208 GLY A CA 1
ATOM 1687 C C . GLY A 1 208 ? 3.493 -9.977 -3.556 1.00 98.88 208 GLY A C 1
ATOM 1688 O O . GLY A 1 208 ? 3.548 -10.993 -2.868 1.00 98.88 208 GLY A O 1
ATOM 1689 N N . TRP A 1 209 ? 2.637 -8.994 -3.277 1.00 98.81 209 TRP A N 1
ATOM 1690 C CA . TRP A 1 209 ? 1.608 -9.124 -2.244 1.00 98.81 209 TRP A CA 1
ATOM 1691 C C . TRP A 1 209 ? 0.648 -10.264 -2.564 1.00 98.81 209 TRP A C 1
ATOM 1693 O O . TRP A 1 209 ? 0.335 -11.069 -1.692 1.00 98.81 209 TRP A O 1
ATOM 1703 N N . LEU A 1 210 ? 0.210 -10.370 -3.817 1.00 98.81 210 LEU A N 1
ATOM 1704 C CA . LEU A 1 210 ? -0.699 -11.425 -4.251 1.00 98.81 210 LEU A CA 1
ATOM 1705 C C . LEU A 1 210 ? -0.046 -12.806 -4.202 1.00 98.81 210 LEU A C 1
ATOM 1707 O O . LEU A 1 210 ? -0.732 -13.754 -3.845 1.00 98.81 210 LEU A O 1
ATOM 1711 N N . ASP A 1 211 ? 1.254 -12.948 -4.451 1.00 98.75 211 ASP A N 1
ATOM 1712 C CA . ASP A 1 211 ? 1.938 -14.241 -4.292 1.00 98.75 211 ASP A CA 1
ATOM 1713 C C . ASP A 1 211 ? 1.704 -14.850 -2.890 1.00 98.75 211 ASP A C 1
ATOM 1715 O O . ASP A 1 211 ? 1.375 -16.031 -2.771 1.00 98.75 211 ASP A O 1
ATOM 1719 N N . GLU A 1 212 ? 1.789 -14.034 -1.833 1.00 98.50 212 GLU A N 1
ATOM 1720 C CA . GLU A 1 212 ? 1.787 -14.499 -0.434 1.00 98.50 212 GLU A CA 1
ATOM 1721 C C . GLU A 1 212 ? 0.459 -14.263 0.301 1.00 98.50 212 GLU A C 1
ATOM 1723 O O . GLU A 1 212 ? 0.208 -14.901 1.323 1.00 98.50 212 GLU A O 1
ATOM 1728 N N . ALA A 1 213 ? -0.413 -13.377 -0.196 1.00 98.12 213 ALA A N 1
ATOM 1729 C CA . ALA A 1 213 ? -1.663 -13.045 0.480 1.00 98.12 213 ALA A CA 1
ATOM 1730 C C . ALA A 1 213 ? -2.550 -14.300 0.647 1.00 98.12 213 ALA A C 1
ATOM 1732 O O . ALA A 1 213 ? -2.922 -14.928 -0.361 1.00 98.12 213 ALA A O 1
ATOM 1733 N N . PRO A 1 214 ? -2.923 -14.672 1.890 1.00 97.88 214 PRO A N 1
ATOM 1734 C CA . PRO A 1 214 ? -3.921 -15.702 2.136 1.00 97.88 214 PRO A CA 1
ATOM 1735 C C . PRO A 1 214 ? -5.305 -15.164 1.771 1.00 97.88 214 PRO A C 1
ATOM 1737 O O . PRO A 1 214 ? -5.527 -13.956 1.794 1.00 97.88 214 PRO A O 1
ATOM 1740 N N . ALA A 1 215 ? -6.262 -16.052 1.486 1.00 97.81 215 ALA A N 1
ATOM 1741 C CA . ALA A 1 215 ? -7.609 -15.680 1.028 1.00 97.81 215 ALA A CA 1
ATOM 1742 C C . ALA A 1 215 ? -8.395 -14.774 2.004 1.00 97.81 215 ALA A C 1
ATOM 1744 O O . ALA A 1 215 ? -9.376 -14.146 1.613 1.00 97.81 215 ALA A O 1
ATOM 1745 N N . THR A 1 216 ? -7.972 -14.713 3.267 1.00 98.19 216 THR A N 1
ATOM 1746 C CA . THR A 1 216 ? -8.532 -13.873 4.336 1.00 98.19 216 THR A CA 1
ATOM 1747 C C . THR A 1 216 ? -8.144 -12.400 4.223 1.00 98.19 216 THR A C 1
ATOM 1749 O O . THR A 1 216 ? -8.862 -11.551 4.748 1.00 98.19 216 THR A O 1
ATOM 1752 N N . VAL A 1 217 ? -7.044 -12.078 3.535 1.00 98.50 217 VAL A N 1
ATOM 1753 C CA . VAL A 1 217 ? -6.614 -10.692 3.322 1.00 98.50 217 VAL A CA 1
ATOM 1754 C C . VAL A 1 217 ? -7.525 -10.007 2.310 1.00 98.50 217 VAL A C 1
ATOM 1756 O O . VAL A 1 217 ? -7.866 -10.568 1.265 1.00 98.50 217 VAL A O 1
ATOM 1759 N N . LYS A 1 218 ? -7.883 -8.757 2.601 1.00 98.50 218 LYS A N 1
ATOM 1760 C CA . LYS A 1 218 ? -8.558 -7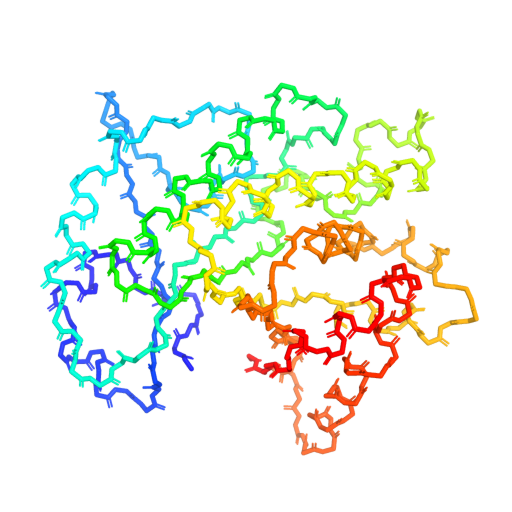.863 1.655 1.00 98.50 218 LYS A CA 1
ATOM 1761 C C . LYS A 1 218 ? -7.608 -6.744 1.263 1.00 98.50 218 LYS A C 1
ATOM 1763 O O . LYS A 1 218 ? -6.987 -6.145 2.134 1.00 98.50 218 LYS A O 1
ATOM 1768 N N . ILE A 1 219 ? -7.525 -6.448 -0.027 1.00 98.75 219 ILE A N 1
ATOM 1769 C CA . ILE A 1 219 ? -6.744 -5.329 -0.559 1.00 98.75 219 ILE A CA 1
ATOM 1770 C C . ILE A 1 219 ? -7.741 -4.377 -1.209 1.00 98.75 219 ILE A C 1
ATOM 1772 O O . ILE A 1 219 ? -8.593 -4.829 -1.964 1.00 98.75 219 ILE A O 1
ATOM 1776 N N . ILE A 1 220 ? -7.685 -3.087 -0.913 1.00 98.69 220 ILE A N 1
ATOM 1777 C CA . ILE A 1 220 ? -8.604 -2.088 -1.458 1.00 98.69 220 ILE A CA 1
ATOM 1778 C C . ILE A 1 220 ? -7.768 -1.081 -2.239 1.00 98.69 220 ILE A C 1
ATOM 1780 O O . ILE A 1 220 ? -6.925 -0.398 -1.662 1.00 98.69 220 ILE A O 1
ATOM 1784 N N . ASP A 1 221 ? -8.001 -1.006 -3.548 1.00 98.56 221 ASP A N 1
ATOM 1785 C CA . ASP A 1 221 ? -7.493 0.081 -4.382 1.00 98.56 221 ASP A CA 1
ATOM 1786 C C . ASP A 1 221 ? -8.445 1.267 -4.218 1.00 98.56 221 ASP A C 1
ATOM 1788 O O . ASP A 1 221 ? -9.574 1.222 -4.706 1.00 98.56 221 ASP A O 1
ATOM 1792 N N . GLY A 1 222 ? -8.014 2.279 -3.465 1.00 97.25 222 GLY A N 1
ATOM 1793 C CA . GLY A 1 222 ? -8.820 3.439 -3.097 1.00 97.25 222 GLY A CA 1
ATOM 1794 C C . GLY A 1 222 ? -9.081 4.417 -4.235 1.00 97.25 222 GLY A C 1
ATOM 1795 O O . GLY A 1 222 ? -9.889 5.320 -4.049 1.00 97.25 222 GLY A O 1
ATOM 1796 N N . CYS A 1 223 ? -8.436 4.227 -5.395 1.00 96.88 223 CYS A N 1
ATOM 1797 C CA . CYS A 1 223 ? -8.615 5.058 -6.580 1.00 96.88 223 CYS A CA 1
ATOM 1798 C C . CYS A 1 223 ? -8.611 6.557 -6.255 1.00 96.88 223 CYS A C 1
ATOM 1800 O O . CYS A 1 223 ? -9.559 7.257 -6.585 1.00 96.88 223 CYS A O 1
ATOM 1802 N N . GLU A 1 224 ? -7.552 7.055 -5.616 1.00 93.50 224 GLU A N 1
ATOM 1803 C CA . GLU A 1 224 ? -7.474 8.446 -5.149 1.00 93.50 224 GLU A CA 1
ATOM 1804 C C . GLU A 1 224 ? -7.847 9.474 -6.221 1.00 93.50 224 GLU A C 1
ATOM 1806 O O . GLU A 1 224 ? -8.506 10.456 -5.919 1.00 93.50 224 GLU A O 1
ATOM 1811 N N . SER A 1 225 ? -7.536 9.234 -7.502 1.00 92.81 225 SER A N 1
ATOM 1812 C CA . SER A 1 225 ? -7.959 10.115 -8.605 1.00 92.81 225 SER A CA 1
ATOM 1813 C C . SER A 1 225 ? -9.473 10.392 -8.658 1.00 92.81 225 SER A C 1
ATOM 1815 O O . SER A 1 225 ? -9.890 11.332 -9.334 1.00 92.81 225 SER A O 1
ATOM 1817 N N . ALA A 1 226 ? -10.289 9.601 -7.958 1.00 93.88 226 ALA A N 1
ATOM 1818 C CA . ALA A 1 226 ? -11.721 9.785 -7.815 1.00 93.88 226 ALA A CA 1
ATOM 1819 C C . ALA A 1 226 ? -12.123 11.058 -7.052 1.00 93.88 226 ALA A C 1
ATOM 1821 O O . ALA A 1 226 ? -13.257 11.507 -7.229 1.00 93.88 226 ALA A O 1
ATOM 1822 N N . TYR A 1 227 ? -11.206 11.713 -6.326 1.00 90.44 227 TYR A N 1
ATOM 1823 C CA . TYR A 1 227 ? -11.454 13.045 -5.758 1.00 90.44 227 TYR A CA 1
ATOM 1824 C C . TYR A 1 227 ? -11.781 14.095 -6.841 1.00 90.44 227 TYR A C 1
ATOM 1826 O O . TYR A 1 227 ? -12.400 15.120 -6.555 1.00 90.44 227 TYR A O 1
ATOM 1834 N N . LEU A 1 228 ? -11.372 13.845 -8.094 1.00 93.06 228 LEU A N 1
ATOM 1835 C CA . LEU A 1 228 ? -11.650 14.694 -9.259 1.00 93.06 228 LEU A CA 1
ATOM 1836 C C . LEU A 1 228 ? -12.911 14.287 -10.030 1.00 93.06 228 LEU A C 1
ATOM 1838 O O . LEU A 1 228 ? -13.272 14.961 -10.999 1.00 93.06 228 LEU A O 1
ATOM 1842 N N . TYR A 1 229 ? -13.554 13.176 -9.672 1.00 95.75 229 TYR A N 1
ATOM 1843 C CA . TYR A 1 229 ? -14.723 12.694 -10.400 1.00 95.75 229 TYR A CA 1
ATOM 1844 C C . TYR A 1 229 ? -15.953 13.535 -10.060 1.00 95.75 229 TYR A C 1
ATOM 1846 O O . TYR A 1 229 ? -16.148 13.997 -8.940 1.00 95.75 229 TYR A O 1
ATOM 1854 N N . ASN A 1 230 ? -16.799 13.745 -11.061 1.00 96.06 230 ASN A N 1
ATOM 1855 C CA . ASN A 1 230 ? -17.980 14.597 -10.992 1.00 96.06 230 ASN A CA 1
ATOM 1856 C C . ASN A 1 230 ? -19.248 13.908 -11.522 1.00 96.06 230 ASN A C 1
ATOM 1858 O O . ASN A 1 230 ? -20.268 14.568 -11.716 1.00 96.06 230 ASN A O 1
ATOM 1862 N N . SER A 1 231 ? -19.193 12.597 -11.769 1.00 96.75 231 SER A N 1
ATOM 1863 C CA . SER A 1 231 ? -20.304 11.820 -12.324 1.00 96.75 231 SER A CA 1
ATOM 1864 C C . SER A 1 231 ? -20.260 10.365 -11.863 1.00 96.75 231 SER A C 1
ATOM 1866 O O . SER A 1 231 ? -19.186 9.814 -11.621 1.00 96.75 231 SER A O 1
ATOM 1868 N N . VAL A 1 232 ? -21.431 9.731 -11.755 1.00 96.88 232 VAL A N 1
ATOM 1869 C CA . VAL A 1 232 ? -21.559 8.308 -11.387 1.00 96.88 232 VAL A CA 1
ATOM 1870 C C . VAL A 1 232 ? -20.833 7.428 -12.402 1.00 96.88 232 VAL A C 1
ATOM 1872 O O . VAL A 1 232 ? -20.201 6.441 -12.035 1.00 96.88 232 VAL A O 1
ATOM 1875 N N . GLU A 1 233 ? -20.878 7.817 -13.670 1.00 97.69 233 GLU A N 1
ATOM 1876 C CA . GLU A 1 233 ? -20.235 7.143 -14.788 1.00 97.69 233 GLU A CA 1
ATOM 1877 C C . GLU A 1 233 ? -18.726 7.009 -14.569 1.00 97.69 233 GLU A C 1
ATOM 1879 O O . GLU A 1 233 ? -18.204 5.908 -14.700 1.00 97.69 233 GLU A O 1
ATOM 1884 N N . GLN A 1 234 ? -18.033 8.068 -14.134 1.00 96.69 234 GLN A N 1
ATOM 1885 C CA . GLN A 1 234 ? -16.590 8.003 -13.858 1.00 96.69 234 GLN A CA 1
ATOM 1886 C C . GLN A 1 234 ? -16.250 7.030 -12.724 1.00 96.69 234 GLN A C 1
ATOM 1888 O O . GLN A 1 234 ? -15.297 6.257 -12.840 1.00 96.69 234 GLN A O 1
ATOM 1893 N N . TYR A 1 235 ? -17.049 7.011 -11.650 1.00 97.44 235 TYR A N 1
ATOM 1894 C CA . TYR A 1 235 ? -16.876 6.028 -10.576 1.00 97.44 235 TYR A CA 1
ATOM 1895 C C . TYR A 1 235 ? -17.086 4.600 -11.097 1.00 97.44 235 TYR A C 1
ATOM 1897 O O . TYR A 1 235 ? -16.289 3.706 -10.813 1.00 97.44 235 TYR A O 1
ATOM 1905 N N . LEU A 1 236 ? -18.125 4.367 -11.901 1.00 97.12 236 LEU A N 1
ATOM 1906 C CA . LEU A 1 236 ? -18.392 3.048 -12.478 1.00 97.12 236 LEU A CA 1
ATOM 1907 C C . LEU A 1 236 ? -17.295 2.612 -13.458 1.00 97.12 236 LEU A C 1
ATOM 1909 O O . LEU A 1 236 ? -16.850 1.466 -13.401 1.00 97.12 236 LEU A O 1
ATOM 1913 N N . GLU A 1 237 ? -16.812 3.511 -14.314 1.00 96.44 237 GLU A N 1
ATOM 1914 C CA . GLU A 1 237 ? -15.707 3.255 -15.241 1.00 96.44 237 GLU A CA 1
ATOM 1915 C C . GLU A 1 237 ? -14.423 2.888 -14.496 1.00 96.44 237 GLU A C 1
ATOM 1917 O O . GLU A 1 237 ? -13.759 1.909 -14.849 1.00 96.44 237 GLU A O 1
ATOM 1922 N N . ALA A 1 238 ? -14.094 3.616 -13.427 1.00 97.19 238 ALA A N 1
ATOM 1923 C CA . ALA A 1 238 ? -12.951 3.302 -12.581 1.00 97.19 238 ALA A CA 1
ATOM 1924 C C . ALA A 1 238 ? -13.115 1.943 -11.886 1.00 97.19 238 ALA A C 1
ATOM 1926 O O . ALA A 1 238 ? -12.189 1.130 -11.920 1.00 97.19 238 ALA A O 1
ATOM 1927 N N . ALA A 1 239 ? -14.297 1.636 -11.339 1.00 97.38 239 ALA A N 1
ATOM 1928 C CA . ALA A 1 239 ? -14.573 0.332 -10.733 1.00 97.38 239 ALA A CA 1
ATOM 1929 C C . ALA A 1 239 ? -14.397 -0.820 -11.734 1.00 97.38 239 ALA A C 1
ATOM 1931 O O . ALA A 1 239 ? -13.759 -1.832 -11.424 1.00 97.38 239 ALA A O 1
ATOM 1932 N N . VAL A 1 240 ? -14.934 -0.661 -12.947 1.00 96.69 240 VAL A N 1
ATOM 1933 C CA . VAL A 1 240 ? -14.804 -1.643 -14.030 1.00 96.69 240 VAL A CA 1
ATOM 1934 C C . VAL A 1 240 ? -13.346 -1.782 -14.457 1.00 96.69 240 VAL A C 1
ATOM 1936 O O . VAL A 1 240 ? -12.870 -2.905 -14.623 1.00 96.69 240 VAL A O 1
ATOM 1939 N N . SER A 1 241 ? -12.611 -0.677 -14.584 1.00 97.31 241 SER A N 1
ATOM 1940 C CA . SER A 1 241 ? -11.193 -0.704 -14.945 1.00 97.31 241 SER A CA 1
ATOM 1941 C C . SER A 1 241 ? -10.361 -1.418 -13.876 1.00 97.31 241 SER A C 1
ATOM 1943 O O . SER A 1 241 ? -9.605 -2.330 -14.209 1.00 97.31 241 SER A O 1
ATOM 1945 N N . ILE A 1 242 ? -10.574 -1.117 -12.590 1.00 98.00 242 ILE A N 1
ATOM 1946 C CA . ILE A 1 242 ? -9.883 -1.776 -11.473 1.00 98.00 242 ILE A CA 1
ATOM 1947 C C . ILE A 1 242 ? -10.174 -3.279 -11.472 1.00 98.00 242 ILE A C 1
ATOM 1949 O O . ILE A 1 242 ? -9.246 -4.081 -11.486 1.00 98.00 242 ILE A O 1
ATOM 1953 N N . LYS A 1 243 ? -11.444 -3.700 -11.516 1.00 96.25 243 LYS A N 1
ATOM 1954 C CA . LYS A 1 243 ? -11.801 -5.134 -11.478 1.00 96.25 243 LYS A CA 1
ATOM 1955 C C . LYS A 1 243 ? -11.484 -5.882 -12.779 1.00 96.25 243 LYS A C 1
ATOM 1957 O O . LYS A 1 243 ? -11.346 -7.107 -12.756 1.00 96.25 243 LYS A O 1
ATOM 1962 N N . GLY A 1 244 ? -11.402 -5.163 -13.895 1.00 95.81 244 GLY A N 1
ATOM 1963 C CA . GLY A 1 244 ? -11.255 -5.685 -15.248 1.00 95.81 244 GLY A CA 1
ATOM 1964 C C . GLY A 1 244 ? -9.861 -5.452 -15.818 1.00 95.81 244 GLY A C 1
ATOM 1965 O O . GLY A 1 244 ? -9.031 -6.353 -15.813 1.00 95.81 244 GLY A O 1
ATOM 1966 N N . GLU A 1 245 ? -9.600 -4.267 -16.351 1.00 96.19 245 GLU A N 1
ATOM 1967 C CA . GLU A 1 245 ? -8.386 -3.954 -17.115 1.00 96.19 245 GLU A CA 1
ATOM 1968 C C . GLU A 1 245 ? -7.111 -4.025 -16.262 1.00 96.19 245 GLU A C 1
ATOM 1970 O O . GLU A 1 245 ? -6.132 -4.650 -16.670 1.00 96.19 245 GLU A O 1
ATOM 1975 N N . CYS A 1 246 ? -7.130 -3.461 -15.053 1.00 97.94 246 CYS A N 1
ATOM 1976 C CA . CYS A 1 246 ? -5.977 -3.346 -14.154 1.00 97.94 246 CYS A CA 1
ATOM 1977 C C . CYS A 1 246 ? -5.394 -4.691 -13.699 1.00 97.94 246 CYS A C 1
ATOM 1979 O O . CYS A 1 246 ? -4.223 -4.756 -13.320 1.00 97.94 246 CYS A O 1
ATOM 1981 N N . GLN A 1 247 ? -6.147 -5.791 -13.803 1.00 96.81 247 GLN A N 1
ATOM 1982 C CA . GLN A 1 247 ? -5.606 -7.134 -13.564 1.00 96.81 247 GLN A CA 1
ATOM 1983 C C . GLN A 1 247 ? -4.541 -7.531 -14.607 1.00 96.81 247 GLN A C 1
ATOM 1985 O O . GLN A 1 247 ? -3.784 -8.476 -14.400 1.00 96.81 247 GLN A O 1
ATOM 1990 N N . ARG A 1 248 ? -4.466 -6.835 -15.751 1.00 97.12 248 ARG A N 1
ATOM 1991 C CA . ARG A 1 248 ? -3.419 -7.041 -16.766 1.00 97.12 248 ARG A CA 1
ATOM 1992 C C . ARG A 1 248 ? -2.044 -6.554 -16.303 1.00 97.12 248 ARG A C 1
ATOM 1994 O O . ARG A 1 248 ? -1.057 -6.923 -16.930 1.00 97.12 248 ARG A O 1
ATOM 2001 N N . LEU A 1 249 ? -1.988 -5.761 -15.230 1.00 98.38 249 LEU A N 1
ATOM 2002 C CA . LEU A 1 249 ? -0.748 -5.250 -14.640 1.00 98.38 249 LEU A CA 1
ATOM 2003 C C . LEU A 1 249 ? -0.110 -6.211 -13.626 1.00 98.38 249 LEU A C 1
ATOM 2005 O O . LEU A 1 249 ? 0.996 -5.949 -13.168 1.00 98.38 249 LEU A O 1
ATOM 2009 N N . VAL A 1 250 ? -0.791 -7.307 -13.280 1.00 98.00 250 VAL A N 1
ATOM 2010 C CA . VAL A 1 250 ? -0.245 -8.388 -12.446 1.00 98.00 250 VAL A CA 1
ATOM 2011 C C . VAL A 1 250 ? -0.026 -9.650 -13.278 1.00 98.00 250 VAL A C 1
ATOM 2013 O O . VAL A 1 250 ? -0.606 -9.809 -14.366 1.00 98.00 250 VAL A O 1
ATOM 2016 N N . SER A 1 251 ? 0.808 -10.558 -12.774 1.00 98.06 251 SER A N 1
ATOM 2017 C CA . SER A 1 251 ? 1.163 -11.774 -13.502 1.00 98.06 251 SER A CA 1
ATOM 2018 C C . SER A 1 251 ? -0.057 -12.682 -13.716 1.00 98.06 251 SER A C 1
ATOM 2020 O O . SER A 1 251 ? -0.976 -12.688 -12.888 1.00 98.06 251 SER A O 1
ATOM 2022 N N . PRO A 1 252 ? -0.124 -13.438 -14.833 1.00 97.94 252 PRO A N 1
ATOM 2023 C CA . PRO A 1 252 ? -1.284 -14.264 -15.175 1.00 97.94 252 PRO A CA 1
ATOM 2024 C C . PRO A 1 252 ? -1.769 -15.179 -14.044 1.00 97.94 252 PRO A C 1
ATOM 2026 O O . PRO A 1 252 ? -2.978 -15.276 -13.822 1.00 97.94 252 PRO A O 1
ATOM 2029 N N . GLU A 1 253 ? -0.843 -15.786 -13.303 1.00 98.25 253 GLU A N 1
ATOM 2030 C CA . GLU A 1 253 ? -1.107 -16.668 -12.165 1.00 98.25 253 GLU A CA 1
ATOM 2031 C C . GLU A 1 253 ? -1.826 -15.967 -11.000 1.00 98.25 253 GLU A C 1
ATOM 2033 O O . GLU A 1 253 ? -2.653 -16.582 -10.327 1.00 98.25 253 GLU A O 1
ATOM 2038 N N . ASN A 1 254 ? -1.612 -14.660 -10.816 1.00 98.56 254 ASN A N 1
ATOM 2039 C CA . ASN A 1 254 ? -2.227 -13.881 -9.744 1.00 98.56 254 ASN A CA 1
ATOM 2040 C C . ASN A 1 254 ? -3.552 -13.230 -10.141 1.00 98.56 254 ASN A C 1
ATOM 2042 O O . ASN A 1 254 ? -4.265 -12.731 -9.274 1.00 98.56 254 ASN A O 1
ATOM 2046 N N . ARG A 1 255 ? -3.966 -13.267 -11.414 1.00 98.06 255 ARG A N 1
ATOM 2047 C CA . ARG A 1 255 ? -5.198 -12.585 -11.863 1.00 98.06 255 ARG A CA 1
ATOM 2048 C C . ARG A 1 255 ? -6.462 -13.105 -11.186 1.00 98.06 255 ARG A C 1
ATOM 2050 O O . ARG A 1 255 ? -7.354 -12.324 -10.867 1.00 98.06 255 ARG A O 1
ATOM 2057 N N . ALA A 1 256 ? -6.557 -14.415 -10.953 1.00 97.75 256 ALA A N 1
ATOM 2058 C CA . ALA A 1 256 ? -7.692 -14.985 -10.225 1.00 97.75 256 ALA A CA 1
ATOM 2059 C C . ALA A 1 256 ? -7.749 -14.460 -8.785 1.00 97.75 256 ALA A C 1
ATOM 2061 O O . ALA A 1 256 ? -8.808 -14.035 -8.320 1.00 97.75 256 ALA A O 1
ATOM 2062 N N . LYS A 1 257 ? -6.591 -14.415 -8.123 1.00 98.06 257 LYS A N 1
ATOM 2063 C CA . LYS A 1 257 ? -6.445 -13.892 -6.770 1.00 98.06 257 LYS A CA 1
ATOM 2064 C C . LYS A 1 257 ? -6.725 -12.387 -6.703 1.00 98.06 257 LYS A C 1
ATOM 2066 O O . LYS A 1 257 ? -7.487 -11.954 -5.846 1.00 98.06 257 LYS A O 1
ATOM 2071 N N . TYR A 1 258 ? -6.217 -11.614 -7.662 1.00 98.56 258 TYR A N 1
ATOM 2072 C CA . TYR A 1 258 ? -6.510 -10.190 -7.828 1.00 98.56 258 TYR A CA 1
ATOM 2073 C C . TYR A 1 258 ? -8.023 -9.950 -7.877 1.00 98.56 258 TYR A C 1
ATOM 2075 O O . TYR A 1 258 ? -8.558 -9.178 -7.086 1.00 98.56 258 TYR A O 1
ATOM 2083 N N . ARG A 1 259 ? -8.749 -10.673 -8.743 1.00 97.12 259 ARG A N 1
ATOM 2084 C CA . ARG A 1 259 ? -10.211 -10.534 -8.852 1.00 97.12 259 ARG A CA 1
ATOM 2085 C C . ARG A 1 259 ? -10.942 -10.887 -7.555 1.00 97.12 259 ARG A C 1
ATOM 2087 O O . ARG A 1 259 ? -11.962 -10.262 -7.267 1.00 97.12 259 ARG A O 1
ATOM 2094 N N . ALA A 1 260 ? -10.441 -11.858 -6.793 1.00 97.44 260 ALA A N 1
ATOM 2095 C CA . ALA A 1 260 ? -11.044 -12.285 -5.534 1.00 97.44 260 ALA A CA 1
ATOM 2096 C C . ALA A 1 260 ? -10.771 -11.311 -4.375 1.00 97.44 260 ALA A C 1
ATOM 2098 O O . ALA A 1 260 ? -11.678 -11.015 -3.600 1.00 97.44 260 ALA A O 1
ATOM 2099 N N . GLN A 1 261 ? -9.542 -10.802 -4.258 1.00 97.69 261 GLN A N 1
ATOM 2100 C CA . GLN A 1 261 ? -9.075 -10.111 -3.051 1.00 97.69 261 GLN A CA 1
ATOM 2101 C C . GLN A 1 261 ? -8.951 -8.596 -3.202 1.00 97.69 261 GLN A C 1
ATOM 2103 O O . GLN A 1 261 ? -9.137 -7.894 -2.207 1.00 97.69 261 GLN A O 1
ATOM 2108 N N . VAL A 1 262 ? -8.706 -8.083 -4.414 1.00 98.44 262 VAL A N 1
ATOM 2109 C CA . VAL A 1 262 ? -8.648 -6.637 -4.673 1.00 98.44 262 VAL A CA 1
ATOM 2110 C C . VAL A 1 262 ? -10.061 -6.088 -4.845 1.00 98.44 262 VAL A C 1
ATOM 2112 O O . VAL A 1 262 ? -10.794 -6.486 -5.755 1.00 98.44 262 VAL A O 1
ATOM 2115 N N . GLN A 1 263 ? -10.448 -5.182 -3.955 1.00 98.12 263 GLN A N 1
ATOM 2116 C CA . GLN A 1 263 ? -11.714 -4.463 -3.953 1.00 98.12 263 GLN A CA 1
ATOM 2117 C C . GLN A 1 263 ? -11.514 -3.036 -4.453 1.00 98.12 263 GLN A C 1
ATOM 2119 O O . GLN A 1 263 ? -10.410 -2.493 -4.407 1.00 98.12 263 GLN A O 1
ATOM 2124 N N . VAL A 1 264 ? -12.606 -2.444 -4.920 1.00 97.69 264 VAL A N 1
ATOM 2125 C CA . VAL A 1 264 ? -12.649 -1.040 -5.323 1.00 97.69 264 VAL A CA 1
ATOM 2126 C C . VAL A 1 264 ? -13.024 -0.207 -4.106 1.00 97.69 264 VAL A C 1
ATOM 2128 O O . VAL A 1 264 ? -14.010 -0.514 -3.434 1.00 97.69 264 VAL A O 1
ATOM 2131 N N . GLY A 1 265 ? -12.244 0.830 -3.837 1.00 95.38 265 GLY A N 1
ATOM 2132 C CA . GLY A 1 265 ? -12.615 1.951 -2.987 1.00 95.38 265 GLY A CA 1
ATOM 2133 C C . GLY A 1 265 ? -12.584 3.244 -3.797 1.00 95.38 265 GLY A C 1
ATOM 2134 O O . GLY A 1 265 ? -12.023 3.282 -4.889 1.00 95.38 265 GLY A O 1
ATOM 2135 N N . PHE A 1 266 ? -13.197 4.285 -3.245 1.00 92.56 266 PHE A N 1
ATOM 2136 C CA . PHE A 1 266 ? -13.086 5.649 -3.747 1.00 92.56 266 PHE A CA 1
ATOM 2137 C C . PHE A 1 266 ? -12.758 6.561 -2.569 1.00 92.56 266 PHE A C 1
ATOM 2139 O O . PHE A 1 266 ? -13.396 6.445 -1.515 1.00 92.56 266 PHE A O 1
ATOM 2146 N N . GLY A 1 267 ? -11.744 7.401 -2.755 1.00 70.38 267 GLY A N 1
ATOM 2147 C CA . GLY A 1 267 ? -11.304 8.448 -1.836 1.00 70.38 267 GLY A CA 1
ATOM 2148 C C . GLY A 1 267 ? -11.479 9.822 -2.451 1.00 70.38 267 GLY A C 1
ATOM 2149 O O . GLY A 1 267 ? -11.358 9.922 -3.693 1.00 70.38 267 GLY A O 1
#

Foldseek 3Di:
DDDDPPFEELVCCLVCVVVVVVDPDQEGEYFYWFADPVRDIPSQQQALQWQDADDLVSCPVVLVSLLVDDDDRRQAYAYEHECPCLPDALPPPNSLLRSLLSLLSQLQSCVSSNHLYHEYEDDHPNPPHLNQQLVSHPCNVPDPLVRLLQSLLVSLQSNLQSNCVRPQQHEYHYLAALLQQLVLLPDPHSQVVLNHDSRSNRLSSVLSNLVHRDLNYAYEGQNNVLVVDDDPVVLVVSQCSQLPSSLSSHDPVSSVVSNRHYHYHHD

Radius of gyration: 18.08 Å; chains: 1; bounding box: 44×33×52 Å

Sequence (267 aa):
MATGWDQPDLKHLLENQEEIEKRPFDGVVCHLFAKNEAGKVVWSLRTPVSPEPWQREWFDDTVRKLQSLKWKRFTDNFLNVDANPGNVDWFDDAAWQRIADKWRIIAHLARFGGFRGICFDPEPYYPPAALFSYRAQPQRNEHTFAEYCAKARQRGREMMRALTAEYPDITLLCYFLNSVNAAAARQGDPQPALAAAGYGLLPALLDGWLDEAPATVKIIDGCESAYLYNSVEQYLEAAVSIKGECQRLVSPENRAKYRAQVQVGFG